Protein AF-A0A8T4AD74-F1 (afdb_monomer)

pLDDT: mean 77.83, std 18.85, range [31.7, 95.56]

Radius of gyration: 23.39 Å; Cα contacts (8 Å, |Δi|>4): 147; chains: 1; bounding box: 51×57×56 Å

Secondary structure (DSSP, 8-state):
-HHHHTT----S----S--HHHHHHHHHHHHHHHHT-----------S----------S-HHHHHHHHHHHHHHHHHHHHTT--HHHHHHHHHHHHGGGGGS-HHHHHHHHHHHHHHHHTS--PPTT--HHHHHHHHHHHHHHHHHHHHHHHHT--HHHHHHHHTT---TTTTTGGGHHHHHHTT--HHHHHHHHHHHHSS---HHHHHHHHHHHHHHHHHTT--PPPPP-

Structure (mmCIF, N/CA/C/O backbone):
data_AF-A0A8T4AD74-F1
#
_entry.id   AF-A0A8T4AD74-F1
#
loop_
_atom_site.group_PDB
_atom_site.id
_atom_site.type_symbol
_atom_site.label_atom_id
_atom_site.label_alt_id
_atom_site.label_comp_id
_atom_site.label_asym_id
_atom_site.label_entity_id
_atom_site.label_seq_id
_atom_site.pdbx_PDB_ins_code
_atom_site.Cartn_x
_atom_site.Cartn_y
_atom_site.Cartn_z
_atom_site.occupancy
_atom_site.B_iso_or_equiv
_atom_site.auth_seq_id
_atom_site.auth_comp_id
_atom_site.auth_asym_id
_atom_site.auth_atom_id
_atom_site.pdbx_PDB_model_num
ATOM 1 N N . GLU A 1 1 ? 3.133 35.027 -11.713 1.00 46.38 1 GLU A N 1
ATOM 2 C CA . GLU A 1 1 ? 3.430 36.455 -11.428 1.00 46.38 1 GLU A CA 1
ATOM 3 C C . GLU A 1 1 ? 4.159 36.717 -10.101 1.00 46.38 1 GLU A C 1
ATOM 5 O O . GLU A 1 1 ? 4.773 37.769 -9.977 1.00 46.38 1 GLU A O 1
ATOM 10 N N . ALA A 1 2 ? 4.200 35.767 -9.154 1.00 42.78 2 ALA A N 1
ATOM 11 C CA . ALA A 1 2 ? 4.891 35.927 -7.865 1.00 42.78 2 ALA A CA 1
ATOM 12 C C . ALA A 1 2 ? 6.411 36.204 -7.962 1.00 42.78 2 ALA A C 1
ATOM 14 O O . ALA A 1 2 ? 6.961 36.901 -7.114 1.00 42.78 2 ALA A O 1
ATOM 15 N N . ALA A 1 3 ? 7.080 35.737 -9.024 1.00 41.03 3 ALA A N 1
ATOM 16 C CA . ALA A 1 3 ? 8.526 35.904 -9.204 1.00 41.03 3 ALA A CA 1
ATOM 17 C C . ALA A 1 3 ? 8.977 37.378 -9.323 1.00 41.03 3 ALA A C 1
ATOM 19 O O . ALA A 1 3 ? 10.024 37.740 -8.801 1.00 41.03 3 ALA A O 1
ATOM 20 N N . LYS A 1 4 ? 8.176 38.270 -9.929 1.00 39.56 4 LYS A N 1
ATOM 21 C CA . LYS A 1 4 ? 8.546 39.696 -10.070 1.00 39.56 4 LYS A CA 1
ATOM 22 C C . LYS A 1 4 ? 8.472 40.481 -8.754 1.00 39.56 4 LYS A C 1
ATOM 24 O O . LYS A 1 4 ? 9.142 41.498 -8.617 1.00 39.56 4 LYS A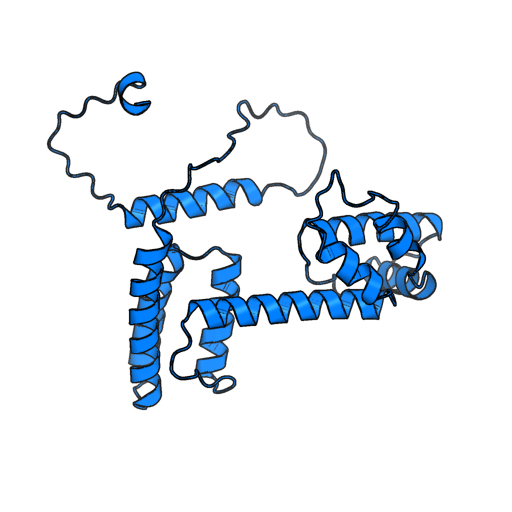 O 1
ATOM 29 N N . ILE A 1 5 ? 7.671 40.022 -7.791 1.00 45.75 5 ILE A N 1
ATOM 30 C CA . ILE A 1 5 ? 7.426 40.728 -6.520 1.00 45.75 5 ILE A CA 1
ATOM 31 C C . ILE A 1 5 ? 8.575 40.497 -5.521 1.00 45.75 5 ILE A C 1
ATOM 33 O O . ILE A 1 5 ? 8.804 41.328 -4.649 1.00 45.75 5 ILE A O 1
ATOM 37 N N . GLN A 1 6 ? 9.360 39.428 -5.694 1.00 48.28 6 GLN A N 1
ATOM 38 C CA . GLN A 1 6 ? 10.541 39.125 -4.871 1.00 48.28 6 GLN A CA 1
ATOM 39 C C . GLN A 1 6 ? 11.859 39.697 -5.430 1.00 48.28 6 GLN A C 1
ATOM 41 O O . GLN A 1 6 ? 12.935 39.319 -4.979 1.00 48.28 6 GLN A O 1
ATOM 46 N N . GLY A 1 7 ? 11.801 40.609 -6.407 1.00 41.56 7 GLY A N 1
ATOM 47 C CA . GLY A 1 7 ? 12.998 41.258 -6.954 1.00 41.56 7 GLY A CA 1
ATOM 48 C C . GLY A 1 7 ? 13.781 40.427 -7.976 1.00 41.56 7 GLY A C 1
ATOM 49 O O . GLY A 1 7 ? 14.888 40.819 -8.338 1.00 41.56 7 GLY A O 1
ATOM 50 N N . PHE A 1 8 ? 13.223 39.322 -8.485 1.00 44.62 8 PHE A N 1
ATOM 51 C CA . PHE A 1 8 ? 13.817 38.619 -9.624 1.00 44.62 8 PHE A CA 1
ATOM 52 C C . PHE A 1 8 ? 13.592 39.415 -10.914 1.00 44.62 8 PHE A C 1
ATOM 54 O O . PHE A 1 8 ? 12.462 39.567 -11.393 1.00 44.62 8 PHE A O 1
ATOM 61 N N . VAL A 1 9 ? 14.689 39.914 -11.481 1.00 46.19 9 VAL A N 1
ATOM 62 C CA . VAL A 1 9 ? 14.738 40.517 -12.814 1.00 46.19 9 VAL A CA 1
ATOM 63 C C . VAL A 1 9 ? 15.226 39.446 -13.787 1.00 46.19 9 VAL A C 1
ATOM 65 O O . VAL A 1 9 ? 16.291 38.870 -13.592 1.00 46.19 9 VAL A O 1
ATOM 68 N N . TRP A 1 10 ? 14.438 39.162 -14.826 1.00 49.66 10 TRP A N 1
ATOM 69 C CA . TRP A 1 10 ? 14.802 38.241 -15.909 1.00 49.66 10 TRP A CA 1
ATOM 70 C C . TRP A 1 10 ? 15.707 38.943 -16.926 1.00 49.66 10 TRP A C 1
ATOM 72 O O . TRP A 1 10 ? 15.357 39.063 -18.093 1.00 49.66 10 TRP A O 1
ATOM 82 N N . GLU A 1 11 ? 16.836 39.469 -16.472 1.00 53.84 11 GLU A N 1
ATOM 83 C CA . GLU A 1 11 ? 17.900 39.940 -17.354 1.00 53.84 11 GLU A CA 1
ATOM 84 C C . GLU A 1 11 ? 19.221 39.461 -16.773 1.00 53.84 11 GLU A C 1
ATOM 86 O O . GLU A 1 11 ? 19.859 40.159 -16.000 1.00 53.84 11 GLU A O 1
ATOM 91 N N . ASP A 1 12 ? 19.563 38.217 -17.092 1.00 45.75 12 ASP A N 1
ATOM 92 C CA . ASP A 1 12 ? 20.937 37.796 -17.331 1.00 45.75 12 ASP A CA 1
ATOM 93 C C . ASP A 1 12 ? 20.904 36.444 -18.049 1.00 45.75 12 ASP A C 1
ATOM 95 O O . ASP A 1 12 ? 20.055 35.592 -17.775 1.00 45.75 12 ASP A O 1
ATOM 99 N N . ASP A 1 13 ? 21.831 36.273 -18.986 1.00 51.53 13 ASP A N 1
ATOM 100 C CA . ASP A 1 13 ? 22.014 35.137 -19.901 1.00 51.53 13 ASP A CA 1
ATOM 101 C C . ASP A 1 13 ? 22.505 33.864 -19.172 1.00 51.53 13 ASP A C 1
ATOM 103 O O . ASP A 1 13 ? 23.358 33.115 -19.644 1.00 51.53 13 ASP A O 1
ATOM 107 N N . ASN A 1 14 ? 21.989 33.622 -17.967 1.00 50.53 14 ASN A N 1
ATOM 108 C CA . ASN A 1 14 ? 22.180 32.389 -17.232 1.00 50.53 14 ASN A CA 1
ATOM 109 C C . ASN A 1 14 ? 21.095 31.419 -17.680 1.00 50.53 14 ASN A C 1
ATOM 111 O O . ASN A 1 14 ? 19.996 31.392 -17.125 1.00 50.53 14 ASN A O 1
ATOM 115 N N . THR A 1 15 ? 21.415 30.595 -18.678 1.00 49.62 15 THR A N 1
ATOM 116 C CA . THR A 1 15 ? 20.691 29.345 -18.918 1.00 49.62 15 THR A CA 1
ATOM 117 C C . THR A 1 15 ? 20.566 28.614 -17.587 1.00 49.62 15 THR A C 1
ATOM 119 O O . THR A 1 15 ? 21.554 28.091 -17.066 1.00 49.62 15 THR A O 1
ATOM 122 N N . LEU A 1 16 ? 19.367 28.627 -17.007 1.00 52.16 16 LEU A N 1
ATOM 123 C CA . LEU A 1 16 ? 19.060 27.854 -15.818 1.00 52.16 16 LEU A CA 1
ATOM 124 C C . LEU A 1 16 ? 19.335 26.394 -16.196 1.00 52.16 16 LEU A C 1
ATOM 126 O O . LEU A 1 16 ? 18.639 25.835 -17.039 1.00 52.16 16 LEU A O 1
ATOM 130 N N . ALA A 1 17 ? 20.368 25.781 -15.616 1.00 57.53 17 ALA A N 1
ATOM 131 C CA . ALA A 1 17 ? 20.692 24.365 -15.822 1.00 57.53 17 ALA A CA 1
ATOM 132 C C . ALA A 1 17 ? 19.705 23.449 -15.067 1.00 57.53 17 ALA A C 1
ATOM 134 O O . ALA A 1 17 ? 20.086 22.436 -14.490 1.00 57.53 17 ALA A O 1
ATOM 135 N N . LEU A 1 18 ? 18.444 23.868 -15.012 1.00 54.75 18 LEU A N 1
ATOM 136 C CA . LEU A 1 18 ? 17.335 23.206 -14.361 1.00 54.75 18 LEU A CA 1
ATOM 137 C C . LEU A 1 18 ? 16.265 23.051 -15.437 1.00 54.75 18 LEU A C 1
ATOM 139 O O . LEU A 1 18 ? 15.569 24.008 -15.779 1.00 54.75 18 LEU A O 1
ATOM 143 N N . ASP A 1 19 ? 16.208 21.862 -16.023 1.00 63.19 19 ASP A N 1
ATOM 144 C CA . ASP A 1 19 ? 15.155 21.525 -16.969 1.00 63.19 19 ASP A CA 1
ATOM 145 C C . ASP A 1 19 ? 13.833 21.236 -16.241 1.00 63.19 19 ASP A C 1
ATOM 147 O O . ASP A 1 19 ? 13.769 21.078 -15.017 1.00 63.19 19 ASP A O 1
ATOM 151 N N . GLU A 1 20 ? 12.750 21.205 -17.014 1.00 54.25 20 GLU A N 1
ATOM 152 C CA . GLU A 1 20 ? 11.393 20.980 -16.514 1.00 54.25 20 GLU A CA 1
ATOM 153 C C . GLU A 1 20 ? 11.278 19.668 -15.722 1.00 54.25 20 GLU A C 1
ATOM 155 O O . GLU A 1 20 ? 10.636 19.633 -14.676 1.00 54.25 20 GLU A O 1
ATOM 160 N N . ASN A 1 21 ? 11.980 18.617 -16.152 1.00 58.69 21 ASN A N 1
ATOM 161 C CA . ASN A 1 21 ? 12.019 17.333 -15.454 1.00 58.69 21 ASN A CA 1
ATOM 162 C C . ASN A 1 21 ? 12.634 17.482 -14.051 1.00 58.69 21 ASN A C 1
ATOM 164 O O . ASN A 1 21 ? 12.034 17.083 -13.054 1.00 58.69 21 ASN A O 1
ATOM 168 N N . THR A 1 22 ? 13.782 18.155 -13.949 1.00 64.75 22 THR A N 1
ATOM 169 C CA . THR A 1 22 ? 14.456 18.411 -12.670 1.00 64.75 22 THR A CA 1
ATOM 170 C C . THR A 1 22 ? 13.554 19.184 -11.703 1.00 64.75 22 THR A C 1
ATOM 172 O O . THR A 1 22 ? 13.490 18.852 -10.518 1.00 64.75 22 THR A O 1
ATOM 175 N N . TYR A 1 23 ? 12.811 20.178 -12.196 1.00 67.31 23 TYR A N 1
ATOM 176 C CA . TYR A 1 23 ? 11.841 20.919 -11.388 1.00 67.31 23 TYR A CA 1
ATOM 177 C C . TYR A 1 23 ? 10.720 20.018 -10.840 1.00 67.31 23 TYR A C 1
ATOM 179 O O . TYR A 1 23 ? 10.415 20.078 -9.648 1.00 67.31 23 TYR A O 1
ATOM 187 N N . LEU A 1 24 ? 10.145 19.148 -11.673 1.00 61.38 24 LEU A N 1
ATOM 188 C CA . LEU A 1 24 ? 9.046 18.253 -11.286 1.00 61.38 24 LEU A CA 1
ATOM 189 C C . LEU A 1 24 ? 9.461 17.219 -10.240 1.00 61.38 24 LEU A C 1
ATOM 191 O O . LEU A 1 24 ? 8.725 16.969 -9.284 1.00 61.38 24 LEU A O 1
ATOM 195 N N . VAL A 1 25 ? 10.661 16.657 -10.379 1.00 67.25 25 VAL A N 1
ATOM 196 C CA . VAL A 1 25 ? 11.224 15.723 -9.396 1.00 67.25 25 VAL A CA 1
ATOM 197 C C . VAL A 1 25 ? 11.365 16.396 -8.033 1.00 67.25 25 VAL A C 1
ATOM 199 O O . VAL A 1 25 ? 10.955 15.831 -7.017 1.00 67.25 25 VAL A O 1
ATOM 202 N N . LEU A 1 26 ? 11.913 17.615 -8.003 1.00 70.75 26 LEU A N 1
ATOM 203 C CA . LEU A 1 26 ? 12.075 18.386 -6.770 1.00 70.75 26 LEU A CA 1
ATOM 204 C C . LEU A 1 26 ? 10.724 18.752 -6.148 1.00 70.75 26 LEU A C 1
ATOM 206 O O . LEU A 1 26 ? 10.564 18.637 -4.934 1.00 70.75 26 LEU A O 1
ATOM 210 N N . ALA A 1 27 ? 9.745 19.130 -6.969 1.00 65.00 27 ALA A N 1
ATOM 211 C CA . ALA A 1 27 ? 8.388 19.437 -6.537 1.00 65.00 27 ALA A CA 1
ATOM 212 C C . ALA A 1 27 ? 7.699 18.218 -5.888 1.00 65.00 27 ALA A C 1
ATOM 214 O O . ALA A 1 27 ? 7.099 18.343 -4.818 1.00 65.00 27 ALA A O 1
ATOM 215 N N . LEU A 1 28 ? 7.853 17.024 -6.475 1.00 62.91 28 LEU A N 1
ATOM 216 C CA . LEU A 1 28 ? 7.339 15.777 -5.904 1.00 62.91 28 LEU A CA 1
ATOM 217 C C . LEU A 1 28 ? 8.012 15.442 -4.564 1.00 62.91 28 LEU A C 1
ATOM 219 O O . LEU A 1 28 ? 7.310 15.171 -3.593 1.00 62.91 28 LEU A O 1
ATOM 223 N N . ARG A 1 29 ? 9.351 15.517 -4.470 1.00 77.00 29 ARG A N 1
ATOM 224 C CA . ARG A 1 29 ? 10.061 15.272 -3.196 1.00 77.00 29 ARG A CA 1
ATOM 225 C C . ARG A 1 29 ? 9.669 16.271 -2.118 1.00 77.00 29 ARG A C 1
ATOM 227 O O . ARG A 1 29 ? 9.511 15.891 -0.964 1.00 77.00 29 ARG A O 1
ATOM 234 N N . TYR A 1 30 ? 9.498 17.538 -2.486 1.00 65.00 30 TYR A N 1
ATOM 235 C CA . TYR A 1 30 ? 9.069 18.575 -1.556 1.00 65.00 30 TYR A CA 1
ATOM 236 C C . TYR A 1 30 ? 7.681 18.278 -0.972 1.00 65.00 30 TYR A C 1
ATOM 238 O O . TYR A 1 30 ? 7.494 18.387 0.238 1.00 65.00 30 TYR A O 1
ATOM 246 N N . LYS A 1 31 ? 6.736 17.810 -1.799 1.00 63.78 31 LYS A N 1
ATOM 247 C CA . LYS A 1 31 ? 5.416 17.359 -1.333 1.00 63.78 31 LYS A CA 1
ATOM 248 C C . LYS A 1 31 ? 5.515 16.193 -0.343 1.00 63.78 31 LYS A C 1
ATOM 250 O O . LYS A 1 31 ? 4.767 16.146 0.628 1.00 63.78 31 LYS A O 1
ATOM 255 N N . GLU A 1 32 ? 6.445 15.268 -0.565 1.00 63.06 32 GLU A N 1
ATOM 256 C CA . GLU A 1 32 ? 6.659 14.123 0.329 1.00 63.06 32 GLU A CA 1
ATOM 257 C C . GLU A 1 32 ? 7.254 14.528 1.689 1.00 63.06 32 GLU A C 1
ATOM 259 O O . GLU A 1 32 ? 6.904 13.924 2.704 1.00 63.06 32 GLU A O 1
ATOM 264 N N . LEU A 1 33 ? 8.090 15.574 1.747 1.00 65.81 33 LEU A N 1
ATOM 265 C CA . LEU A 1 33 ? 8.665 16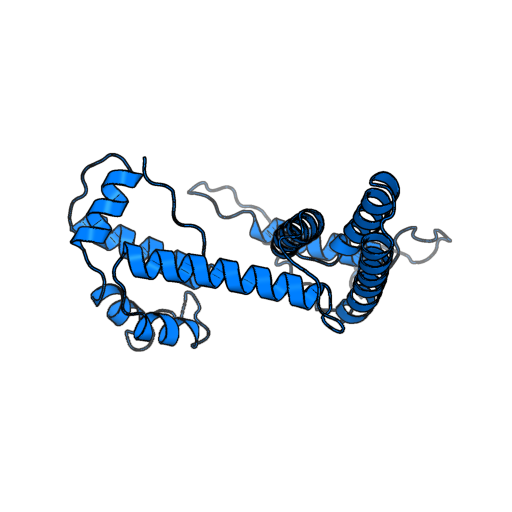.070 3.008 1.00 65.81 33 LEU A CA 1
ATOM 266 C C . LEU A 1 33 ? 7.592 16.540 3.999 1.00 65.81 33 LEU A C 1
ATOM 268 O O . LEU A 1 33 ? 7.720 16.281 5.193 1.00 65.81 33 LEU A O 1
ATOM 272 N N . ALA A 1 34 ? 6.520 17.174 3.515 1.00 55.81 34 ALA A N 1
ATOM 273 C CA . ALA A 1 34 ? 5.415 17.627 4.362 1.00 55.81 34 ALA A CA 1
ATOM 274 C C . ALA A 1 34 ? 4.607 16.460 4.965 1.00 55.81 34 ALA A C 1
ATOM 276 O O . ALA A 1 34 ? 4.060 16.581 6.055 1.00 55.81 34 ALA A O 1
ATOM 277 N N . SER A 1 35 ? 4.568 15.305 4.291 1.00 50.72 35 SER A N 1
ATOM 278 C CA . SER A 1 35 ? 3.833 14.117 4.754 1.00 50.72 35 SER A CA 1
ATOM 279 C C . SER A 1 35 ? 4.595 13.231 5.752 1.00 50.72 35 SER A C 1
ATOM 281 O O . SER A 1 35 ? 4.011 12.312 6.319 1.00 50.72 35 SER A O 1
ATOM 283 N N . GLY A 1 36 ? 5.890 13.485 5.979 1.00 45.19 36 GLY A N 1
ATOM 284 C CA . GLY A 1 36 ? 6.754 12.674 6.849 1.00 45.19 36 GLY A CA 1
ATOM 285 C C . GLY A 1 36 ? 6.837 13.121 8.315 1.00 45.19 36 GLY A C 1
ATOM 286 O O . GLY A 1 36 ? 7.670 12.594 9.046 1.00 45.19 36 GLY A O 1
ATOM 287 N N . GLY A 1 37 ? 6.040 14.110 8.737 1.00 42.47 37 GLY A N 1
ATOM 288 C CA . GLY A 1 37 ? 6.208 14.804 10.023 1.00 42.47 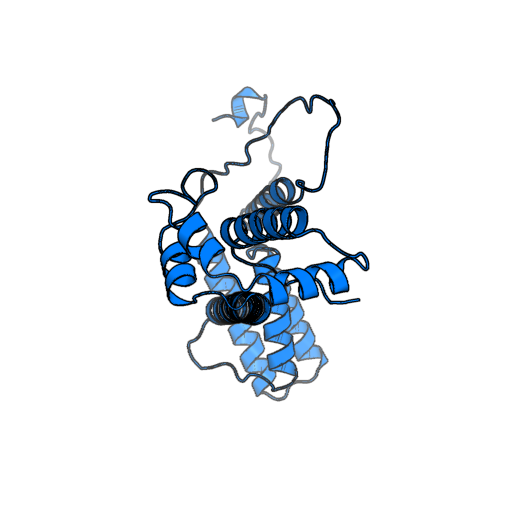37 GLY A CA 1
ATOM 289 C C . GLY A 1 37 ? 5.284 14.397 11.176 1.00 42.47 37 GLY A C 1
ATOM 290 O O . GLY A 1 37 ? 5.443 14.931 12.269 1.00 42.47 37 GLY A O 1
ATOM 291 N N . GLU A 1 38 ? 4.330 13.483 10.996 1.00 46.53 38 GLU A N 1
ATOM 2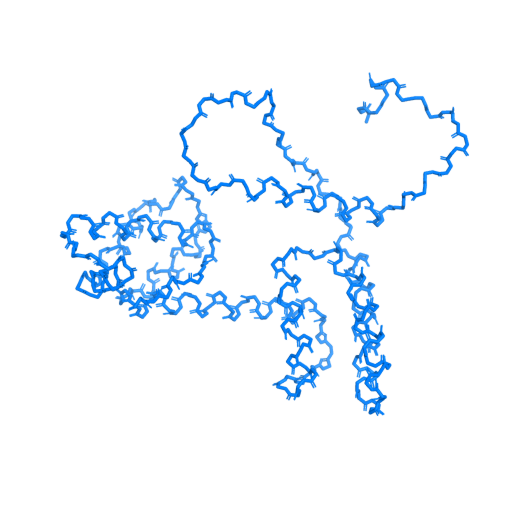92 C CA . GLU A 1 38 ? 3.345 13.178 12.047 1.00 46.53 38 GLU A CA 1
ATOM 293 C C . GLU A 1 38 ? 3.689 11.911 12.849 1.00 46.53 38 GLU A C 1
ATOM 295 O O . GLU A 1 38 ? 2.984 10.904 12.803 1.00 46.53 38 GLU A O 1
ATOM 300 N N . GLU A 1 39 ? 4.760 11.980 13.644 1.00 43.81 39 GLU A N 1
ATOM 301 C CA . GLU A 1 39 ? 4.935 11.116 14.818 1.00 43.81 39 GLU A CA 1
ATOM 302 C C . GLU A 1 39 ? 5.183 11.957 16.084 1.00 43.81 39 GLU A C 1
ATOM 304 O O . GLU A 1 39 ? 6.214 12.599 16.243 1.00 43.81 39 GLU A O 1
ATOM 309 N N . ASN A 1 40 ? 4.220 11.868 17.011 1.00 39.38 40 ASN A N 1
ATOM 310 C CA . ASN A 1 40 ? 4.278 12.196 18.442 1.00 39.38 40 ASN A CA 1
ATOM 311 C C . ASN A 1 40 ? 4.551 13.648 18.901 1.00 39.38 40 ASN A C 1
ATOM 313 O O . ASN A 1 40 ? 5.681 14.065 19.105 1.00 39.38 40 ASN A O 1
ATOM 317 N N . GLY A 1 41 ? 3.471 14.287 19.370 1.00 38.16 41 GLY A N 1
ATOM 318 C CA . GLY A 1 41 ? 3.353 14.629 20.794 1.00 38.16 41 GLY A CA 1
ATOM 319 C C . GLY A 1 41 ? 4.003 15.924 21.296 1.00 38.16 41 GLY A C 1
ATOM 320 O O . GLY A 1 41 ? 5.163 15.935 21.678 1.00 38.16 41 GLY A O 1
ATOM 321 N N . GLY A 1 42 ? 3.160 16.944 21.490 1.00 41.41 42 GLY A N 1
ATOM 322 C CA . GLY A 1 42 ? 3.198 17.843 22.651 1.00 41.41 42 GLY A CA 1
ATOM 323 C C . GLY A 1 42 ? 4.498 18.607 22.911 1.00 41.41 42 GLY A C 1
ATOM 324 O O . GLY A 1 42 ? 5.243 18.269 23.825 1.00 41.41 42 GLY A O 1
ATOM 325 N N . GLY A 1 43 ? 4.683 19.717 22.205 1.00 31.70 43 GLY A N 1
ATOM 326 C CA . GLY A 1 43 ? 5.635 20.761 22.565 1.00 31.70 43 GLY A CA 1
ATOM 327 C C . GLY A 1 43 ? 5.319 22.021 21.774 1.00 31.70 43 GLY A C 1
ATOM 328 O O . GLY A 1 43 ? 5.347 21.996 20.550 1.00 31.70 43 GLY A O 1
ATOM 329 N N . GLU A 1 44 ? 4.961 23.094 22.476 1.00 43.50 44 GLU A N 1
ATOM 330 C CA . GLU A 1 44 ? 4.871 24.444 21.925 1.00 43.50 44 GLU A CA 1
ATOM 331 C C . GLU A 1 44 ? 6.246 24.866 21.386 1.00 43.50 44 GLU A C 1
ATOM 333 O O . GLU A 1 44 ? 7.075 25.380 22.129 1.00 43.50 44 GLU A O 1
ATOM 338 N N . GLU A 1 45 ? 6.486 24.681 20.093 1.00 35.44 45 GLU A N 1
ATOM 339 C CA . GLU A 1 45 ? 7.353 25.575 19.332 1.00 35.44 45 GLU A CA 1
ATOM 340 C C . GLU A 1 45 ? 6.605 25.969 18.063 1.00 35.44 45 GLU A C 1
ATOM 342 O O . GLU A 1 45 ? 6.350 25.164 17.171 1.00 35.44 45 GLU A O 1
ATOM 347 N N . ASP A 1 46 ? 6.182 27.228 18.066 1.00 40.34 46 ASP A N 1
ATOM 348 C CA . ASP A 1 46 ? 5.504 27.947 16.998 1.00 40.34 46 ASP A CA 1
ATOM 349 C C . ASP A 1 46 ? 6.374 27.893 15.729 1.00 40.34 46 ASP A C 1
ATOM 351 O O . ASP A 1 46 ? 7.306 28.683 15.557 1.00 40.34 46 ASP A O 1
ATOM 355 N N . VAL A 1 47 ? 6.135 26.895 14.870 1.00 41.28 47 VAL A N 1
ATOM 356 C CA . VAL A 1 47 ? 6.777 26.812 13.555 1.00 41.28 47 VAL A CA 1
ATOM 357 C C . VAL A 1 47 ? 6.186 27.958 12.726 1.00 41.28 47 VAL A C 1
ATOM 359 O O . VAL A 1 47 ? 4.994 27.913 12.424 1.00 41.28 47 VAL A O 1
ATOM 362 N N . PRO A 1 48 ? 6.953 29.003 12.350 1.00 43.69 48 PRO A N 1
ATOM 363 C CA . PRO A 1 48 ? 6.354 30.293 11.989 1.00 43.69 48 PRO A CA 1
ATOM 364 C C . PRO A 1 48 ? 5.539 30.319 10.690 1.00 43.69 48 PRO A C 1
ATOM 366 O O . PRO A 1 48 ? 4.909 31.334 10.410 1.00 43.69 48 PRO A O 1
ATOM 369 N N . PHE A 1 49 ? 5.546 29.248 9.890 1.00 33.50 49 PHE A N 1
ATOM 370 C CA . PHE A 1 49 ? 4.710 29.128 8.698 1.00 33.50 49 PHE A CA 1
ATOM 371 C C . PHE A 1 49 ? 4.346 27.663 8.438 1.00 33.50 49 PHE A C 1
ATOM 373 O O . PHE A 1 49 ? 5.214 26.850 8.123 1.00 33.50 49 PHE A O 1
ATOM 380 N N . ASP A 1 50 ? 3.052 27.357 8.520 1.00 40.59 50 ASP A N 1
ATOM 381 C CA . ASP A 1 50 ? 2.444 26.164 7.932 1.00 40.59 50 ASP A CA 1
ATOM 382 C C . ASP A 1 50 ? 2.453 26.349 6.405 1.00 40.59 50 ASP A C 1
ATOM 384 O O . ASP A 1 50 ? 1.633 27.078 5.837 1.00 40.59 50 ASP A O 1
ATOM 388 N N . ILE A 1 51 ? 3.488 25.831 5.739 1.00 37.12 51 ILE A N 1
ATOM 389 C CA . ILE A 1 51 ? 3.600 25.927 4.282 1.00 37.12 51 ILE A CA 1
ATOM 390 C C . ILE A 1 51 ? 2.733 24.820 3.682 1.00 37.12 51 ILE A C 1
ATOM 392 O O . ILE A 1 51 ? 3.193 23.698 3.481 1.00 37.12 51 ILE A O 1
ATOM 396 N N . ASP A 1 52 ? 1.478 25.153 3.377 1.00 39.97 52 ASP A N 1
ATOM 397 C CA . ASP A 1 52 ? 0.594 24.308 2.573 1.00 39.97 52 ASP A CA 1
ATOM 398 C C . ASP A 1 52 ? 1.234 24.088 1.191 1.00 39.97 52 ASP A C 1
ATOM 400 O O . ASP A 1 52 ? 1.315 24.989 0.350 1.00 39.97 52 ASP A O 1
ATOM 404 N N . GLY A 1 53 ? 1.748 22.876 0.973 1.00 39.81 53 GLY A N 1
ATOM 405 C CA . GLY A 1 53 ? 2.435 22.440 -0.241 1.00 39.81 53 GLY A CA 1
ATOM 406 C C . GLY A 1 53 ? 1.505 22.218 -1.437 1.00 39.81 53 GLY A C 1
ATOM 407 O O . GLY A 1 53 ? 1.686 21.250 -2.180 1.00 39.81 53 GLY A O 1
ATOM 408 N N . HIS A 1 54 ? 0.507 23.080 -1.642 1.00 36.53 54 HIS A N 1
ATOM 409 C CA . HIS A 1 54 ? -0.363 23.038 -2.814 1.00 36.53 54 HIS A CA 1
ATOM 410 C C . HIS A 1 54 ? 0.379 23.529 -4.064 1.00 36.53 54 HIS A C 1
ATOM 412 O O . HIS A 1 54 ? 0.282 24.679 -4.496 1.00 36.53 54 HIS A O 1
ATOM 418 N N . LEU A 1 55 ? 1.118 22.614 -4.688 1.00 41.56 55 LEU A N 1
ATOM 419 C CA . LEU A 1 55 ? 1.505 22.737 -6.087 1.00 41.56 55 LEU A CA 1
ATOM 420 C C . LEU A 1 55 ? 0.243 22.557 -6.935 1.00 41.56 55 LEU A C 1
ATOM 422 O O . LEU A 1 55 ? -0.372 21.491 -6.933 1.00 41.56 55 LEU A O 1
ATOM 426 N N . THR A 1 56 ? -0.158 23.614 -7.639 1.00 35.19 56 THR A N 1
ATOM 427 C CA . THR A 1 56 ? -1.187 23.526 -8.677 1.00 35.19 56 THR A CA 1
ATOM 428 C C . THR A 1 56 ? -0.675 22.575 -9.757 1.00 35.19 56 THR A C 1
ATOM 430 O O . THR A 1 56 ? 0.367 22.810 -10.363 1.00 35.19 56 THR A O 1
ATOM 433 N N . GLU A 1 57 ? -1.369 21.450 -9.903 1.00 41.22 57 GLU A N 1
ATOM 434 C CA . GLU A 1 57 ? -1.041 20.323 -10.773 1.00 41.22 57 GLU A CA 1
ATOM 435 C C . GLU A 1 57 ? -0.811 20.798 -12.218 1.00 41.22 57 GLU A C 1
ATOM 437 O O . GLU A 1 57 ? -1.745 21.170 -12.927 1.00 41.22 57 GLU A O 1
ATOM 442 N N . ILE A 1 58 ? 0.453 20.827 -12.649 1.00 36.75 58 ILE A N 1
ATOM 443 C CA . ILE A 1 58 ? 0.797 20.889 -14.070 1.00 36.75 58 ILE A CA 1
ATOM 444 C C . ILE A 1 58 ? 0.724 19.442 -14.569 1.00 36.75 58 ILE A C 1
ATOM 446 O O . ILE A 1 58 ? 1.359 18.564 -13.990 1.00 36.75 58 ILE A O 1
ATOM 450 N N . ASP A 1 59 ? -0.067 19.193 -15.614 1.00 39.53 59 ASP A N 1
ATOM 451 C CA . ASP A 1 59 ? -0.304 17.873 -16.223 1.00 39.53 59 ASP A CA 1
ATOM 452 C C . ASP A 1 59 ? 0.950 17.358 -16.968 1.00 39.53 59 ASP A C 1
ATOM 454 O O . ASP A 1 59 ? 1.018 17.315 -18.197 1.00 39.53 59 ASP A O 1
ATOM 458 N N . THR A 1 60 ? 1.999 17.029 -16.207 1.00 46.75 60 THR A N 1
ATOM 459 C CA . THR A 1 60 ? 3.303 16.540 -16.690 1.00 46.75 60 THR A CA 1
ATOM 460 C C . THR A 1 60 ? 3.444 15.018 -16.598 1.00 46.75 60 THR A C 1
ATOM 462 O O . THR A 1 60 ? 4.367 14.434 -17.169 1.00 46.75 60 THR A O 1
ATOM 465 N N . GLY A 1 61 ? 2.479 14.336 -15.968 1.00 55.53 61 GLY A N 1
ATOM 466 C CA . GLY A 1 61 ? 2.529 12.895 -15.705 1.00 55.53 61 GLY A CA 1
ATOM 467 C C . GLY A 1 61 ? 2.580 12.011 -16.958 1.00 55.53 61 GLY A C 1
ATOM 468 O O . GLY A 1 61 ? 3.089 10.889 -16.895 1.00 55.53 61 GLY A O 1
ATOM 469 N N . LYS A 1 62 ? 2.099 12.509 -18.107 1.00 54.88 62 LYS A N 1
ATOM 470 C CA . LYS A 1 62 ? 2.073 11.763 -19.375 1.00 54.88 62 LYS A CA 1
ATOM 471 C C . LYS A 1 62 ? 3.454 11.623 -20.024 1.00 54.88 62 LYS A C 1
ATOM 473 O O . LYS A 1 62 ? 3.792 10.541 -20.494 1.00 54.88 62 LYS A O 1
ATOM 478 N N . ILE A 1 63 ? 4.262 12.685 -20.021 1.00 52.16 63 ILE A N 1
ATOM 479 C CA . ILE A 1 63 ? 5.596 12.679 -20.649 1.00 52.16 63 ILE A CA 1
ATOM 480 C C . ILE A 1 63 ? 6.542 11.759 -19.864 1.00 52.16 63 ILE A C 1
ATOM 482 O O . ILE A 1 63 ? 7.264 10.949 -20.451 1.00 52.16 63 ILE A O 1
ATOM 486 N N . ASP A 1 64 ? 6.459 11.803 -18.534 1.00 68.50 64 ASP A N 1
ATOM 487 C CA . ASP A 1 64 ? 7.241 10.933 -17.658 1.00 68.50 64 ASP A CA 1
ATOM 488 C C . ASP A 1 64 ? 6.817 9.456 -17.760 1.00 68.50 64 ASP A C 1
ATOM 490 O O . ASP A 1 64 ? 7.652 8.558 -17.625 1.00 68.50 64 ASP A O 1
ATOM 494 N N . ALA A 1 65 ? 5.535 9.186 -18.053 1.00 74.56 65 ALA A N 1
ATOM 495 C CA . ALA A 1 65 ? 5.022 7.832 -18.273 1.00 74.56 65 ALA A CA 1
ATOM 496 C C . ALA A 1 65 ? 5.604 7.180 -19.531 1.00 74.56 65 ALA A C 1
ATOM 498 O O . ALA A 1 65 ? 6.094 6.052 -19.462 1.00 74.56 65 ALA A O 1
ATOM 499 N N . ASP A 1 66 ? 5.579 7.890 -20.660 1.00 81.88 66 ASP A N 1
ATOM 500 C CA . ASP A 1 66 ? 6.059 7.363 -21.940 1.00 81.88 66 ASP A CA 1
ATOM 501 C C . ASP A 1 66 ? 7.571 7.091 -21.889 1.00 81.88 66 ASP A C 1
ATOM 503 O O . ASP A 1 66 ? 8.049 6.048 -22.351 1.00 81.88 66 ASP A O 1
ATOM 507 N N . TYR A 1 67 ? 8.335 7.989 -21.253 1.00 83.62 67 TYR A N 1
ATOM 508 C CA . TYR A 1 67 ? 9.770 7.799 -21.054 1.00 83.62 67 TYR A CA 1
ATOM 509 C C . TYR A 1 67 ? 10.073 6.575 -20.178 1.00 83.62 67 TYR A C 1
ATOM 511 O O . TYR A 1 67 ? 10.857 5.712 -20.586 1.00 83.62 67 TYR A O 1
ATOM 519 N N . MET A 1 68 ? 9.426 6.454 -19.015 1.00 88.31 68 MET A N 1
ATOM 520 C CA . MET A 1 68 ? 9.565 5.303 -18.115 1.00 88.31 68 MET A CA 1
ATOM 521 C C . MET A 1 68 ? 9.203 3.991 -18.813 1.00 88.31 68 MET A C 1
ATOM 523 O O . MET A 1 68 ? 9.963 3.022 -18.744 1.00 88.31 68 MET A O 1
ATOM 527 N N . ASN A 1 69 ? 8.092 3.970 -19.553 1.00 89.56 69 ASN A N 1
ATOM 528 C CA . ASN A 1 69 ? 7.658 2.772 -20.257 1.00 89.56 69 ASN A CA 1
ATOM 529 C C . ASN A 1 69 ? 8.645 2.370 -21.363 1.00 89.56 69 ASN A C 1
ATOM 531 O O . ASN A 1 69 ? 8.968 1.195 -21.501 1.00 89.56 69 ASN A O 1
ATOM 535 N N . SER A 1 70 ? 9.230 3.337 -22.079 1.00 89.75 70 SER A N 1
ATOM 536 C CA . SER A 1 70 ? 10.265 3.048 -23.082 1.00 89.75 70 SER A CA 1
ATOM 537 C C . SER A 1 70 ? 11.529 2.409 -22.478 1.00 89.75 70 SER A C 1
ATOM 539 O O . SER A 1 70 ? 12.160 1.545 -23.099 1.00 89.75 70 SER A O 1
ATOM 541 N N . ARG A 1 71 ? 11.911 2.804 -21.251 1.00 90.56 71 ARG A N 1
ATOM 542 C CA . ARG A 1 71 ? 13.026 2.194 -20.508 1.00 90.56 71 ARG A CA 1
ATOM 543 C C . ARG A 1 71 ? 12.671 0.788 -20.044 1.00 90.56 71 ARG A C 1
ATOM 545 O O . ARG A 1 71 ? 13.511 -0.104 -20.161 1.00 90.56 71 ARG A O 1
ATOM 552 N N . PHE A 1 72 ? 11.437 0.586 -19.591 1.00 92.56 72 PHE A N 1
ATOM 553 C CA . PHE A 1 72 ? 10.930 -0.723 -19.204 1.00 92.56 72 PHE A CA 1
ATOM 554 C C . PHE A 1 72 ? 10.888 -1.697 -20.391 1.00 92.56 72 PHE A C 1
ATOM 556 O O . PHE A 1 72 ? 11.445 -2.787 -20.302 1.00 92.56 72 PHE A O 1
ATOM 563 N N . ASP A 1 73 ? 10.378 -1.276 -21.550 1.00 91.62 73 ASP A N 1
ATOM 564 C CA . ASP A 1 73 ? 10.390 -2.086 -22.776 1.00 91.62 73 ASP A CA 1
ATOM 565 C C . ASP A 1 73 ? 11.813 -2.491 -23.183 1.00 91.62 73 ASP A C 1
ATOM 567 O O . ASP A 1 73 ? 12.060 -3.616 -23.629 1.00 91.62 73 ASP A O 1
ATOM 571 N N . LYS A 1 74 ? 12.780 -1.576 -23.031 1.00 90.50 74 LYS A N 1
ATOM 572 C CA . LYS A 1 74 ? 14.194 -1.878 -23.280 1.00 90.50 74 LYS A CA 1
ATOM 573 C C . LYS A 1 74 ? 14.725 -2.917 -22.290 1.00 90.50 74 LYS A C 1
ATOM 575 O O . LYS A 1 74 ? 15.411 -3.841 -22.721 1.00 90.50 74 LYS A O 1
ATOM 580 N N . TYR A 1 75 ? 14.401 -2.786 -21.005 1.00 91.12 75 TYR A N 1
ATOM 581 C CA . TYR A 1 75 ? 14.762 -3.757 -19.970 1.00 91.12 75 TYR A CA 1
ATOM 582 C C . TYR A 1 75 ? 14.227 -5.161 -20.298 1.00 91.12 75 TYR A C 1
ATOM 584 O O . TYR A 1 75 ? 15.005 -6.113 -20.314 1.00 91.12 75 TYR A O 1
ATOM 592 N N . LEU A 1 76 ? 12.950 -5.292 -20.673 1.00 90.00 76 LEU A N 1
ATOM 593 C CA . LEU A 1 76 ? 12.354 -6.585 -21.040 1.00 90.00 76 LEU A CA 1
ATOM 594 C C . LEU A 1 76 ? 13.040 -7.236 -22.252 1.00 90.00 76 LEU A C 1
ATOM 596 O O . LEU A 1 76 ? 13.277 -8.447 -22.272 1.00 90.00 76 LEU A O 1
ATOM 600 N N . LYS A 1 77 ? 13.408 -6.438 -23.262 1.00 89.38 77 LYS A N 1
ATOM 601 C CA . LYS A 1 77 ? 14.152 -6.931 -24.434 1.00 89.38 77 LYS A CA 1
ATOM 602 C C . LYS A 1 77 ? 15.528 -7.473 -24.050 1.00 89.38 77 LYS A C 1
ATOM 604 O O . LYS A 1 77 ? 15.890 -8.557 -24.494 1.00 89.38 77 LYS A O 1
ATOM 609 N N . ILE A 1 78 ? 16.269 -6.753 -23.209 1.00 88.56 78 ILE A N 1
ATOM 610 C CA . ILE A 1 78 ? 17.587 -7.199 -22.735 1.00 88.56 78 ILE A CA 1
ATOM 611 C C . ILE A 1 78 ? 17.457 -8.463 -21.878 1.00 88.56 78 ILE A C 1
ATOM 613 O O . ILE A 1 78 ? 18.165 -9.438 -22.130 1.00 88.56 78 ILE A O 1
ATOM 617 N N . LEU A 1 79 ? 16.489 -8.508 -20.960 1.00 86.19 79 LEU A N 1
ATOM 618 C CA . LEU A 1 79 ? 16.230 -9.683 -20.128 1.00 86.19 79 LEU A CA 1
ATOM 619 C C . LEU A 1 79 ? 15.909 -10.933 -20.967 1.00 86.19 79 LEU A C 1
ATOM 621 O O . LEU A 1 79 ? 16.473 -11.999 -20.735 1.00 86.19 79 LEU A O 1
ATOM 625 N N . SER A 1 80 ? 15.052 -10.799 -21.985 1.00 84.31 80 SER A N 1
ATOM 626 C CA . SER A 1 80 ? 14.680 -11.915 -22.872 1.00 84.31 80 SER A CA 1
ATOM 627 C C . SER A 1 80 ? 15.802 -12.372 -23.811 1.00 84.31 80 SER A C 1
ATOM 629 O O . SER A 1 80 ? 15.821 -13.532 -24.217 1.00 84.31 80 SER A O 1
ATOM 631 N N . SER A 1 81 ? 16.759 -11.496 -24.135 1.00 84.38 81 SER A N 1
ATOM 632 C CA . SER A 1 81 ? 17.914 -11.839 -24.975 1.00 84.38 81 SER A CA 1
ATOM 633 C C . SER A 1 81 ? 18.972 -12.706 -24.278 1.00 84.38 81 SER A C 1
ATOM 635 O O . SER A 1 81 ? 19.918 -13.139 -24.933 1.00 84.38 81 SER A O 1
ATOM 637 N N . GLY A 1 82 ? 18.818 -12.987 -22.976 1.00 77.56 82 GLY A N 1
ATOM 638 C CA . GLY A 1 82 ? 19.813 -13.731 -22.198 1.00 77.56 82 GLY A CA 1
ATOM 639 C C . GLY A 1 82 ? 21.127 -12.963 -22.039 1.00 77.56 82 GLY A C 1
ATOM 640 O O . GLY A 1 82 ? 22.193 -13.577 -21.985 1.00 77.56 82 GLY A O 1
ATOM 641 N N . ALA A 1 83 ? 21.041 -11.630 -22.021 1.00 80.56 83 ALA A N 1
ATOM 642 C CA . ALA A 1 83 ? 22.172 -10.734 -21.837 1.00 80.56 83 ALA A CA 1
ATOM 643 C C . ALA A 1 83 ? 22.905 -10.996 -20.513 1.00 80.56 83 ALA A C 1
ATOM 645 O O . ALA A 1 83 ? 22.367 -11.609 -19.585 1.00 80.56 83 ALA A O 1
ATOM 646 N N . ASP A 1 84 ? 24.147 -10.524 -20.420 1.00 83.69 84 ASP A N 1
ATOM 647 C CA . ASP A 1 84 ? 24.920 -10.682 -19.196 1.00 83.69 84 ASP A CA 1
ATOM 648 C C . ASP A 1 84 ? 24.324 -9.864 -18.031 1.00 83.69 84 ASP A C 1
ATOM 650 O O . ASP A 1 84 ? 23.555 -8.911 -18.199 1.00 83.69 84 ASP A O 1
ATOM 654 N N . ALA A 1 85 ? 24.673 -10.252 -16.801 1.00 82.94 85 ALA A N 1
ATOM 655 C CA . ALA A 1 85 ? 24.152 -9.598 -15.601 1.00 82.94 85 ALA A CA 1
ATOM 656 C C . ALA A 1 85 ? 24.517 -8.101 -15.529 1.00 82.94 85 ALA A C 1
ATOM 658 O O . ALA A 1 85 ? 23.807 -7.321 -14.895 1.00 82.94 85 ALA A O 1
ATOM 659 N N . ILE A 1 86 ? 25.609 -7.693 -16.184 1.00 86.19 86 ILE A N 1
ATOM 660 C CA . ILE A 1 86 ? 26.087 -6.308 -16.204 1.00 86.19 86 ILE A CA 1
ATOM 661 C C . ILE A 1 86 ? 25.162 -5.453 -17.075 1.00 86.19 86 ILE A C 1
ATOM 663 O O . ILE A 1 86 ? 24.762 -4.360 -16.674 1.00 86.19 86 ILE A O 1
ATOM 667 N N . GLU A 1 87 ? 24.783 -5.948 -18.248 1.00 86.56 87 GLU A N 1
ATOM 668 C CA . GLU A 1 87 ? 23.884 -5.270 -19.172 1.00 86.56 87 GLU A CA 1
ATOM 669 C C . GLU A 1 87 ? 22.472 -5.150 -18.590 1.00 86.56 87 GLU A C 1
ATOM 671 O O . GLU A 1 87 ? 21.877 -4.067 -18.630 1.00 86.56 87 GLU A O 1
ATOM 676 N N . ILE A 1 88 ? 21.980 -6.211 -17.940 1.00 85.75 88 ILE A N 1
ATOM 677 C CA . ILE A 1 88 ? 20.716 -6.176 -17.191 1.00 85.75 88 ILE A CA 1
ATOM 678 C C . ILE A 1 88 ? 20.785 -5.094 -16.108 1.00 85.75 88 ILE A C 1
ATOM 680 O O . ILE A 1 88 ? 19.917 -4.219 -16.062 1.00 85.75 88 ILE A O 1
ATOM 684 N N . GLN A 1 89 ? 21.844 -5.072 -15.293 1.00 86.88 89 GLN A N 1
ATOM 685 C CA . GLN A 1 89 ? 21.987 -4.070 -14.236 1.00 86.88 89 GLN A CA 1
ATOM 686 C C . GLN A 1 89 ? 22.057 -2.639 -14.788 1.00 86.88 89 GLN A C 1
ATOM 688 O O . GLN A 1 89 ? 21.454 -1.727 -14.223 1.00 86.88 89 GLN A O 1
ATOM 693 N N . ASN A 1 90 ? 22.736 -2.425 -15.916 1.00 87.69 90 ASN A N 1
ATOM 694 C CA . ASN A 1 90 ? 22.791 -1.118 -16.569 1.00 87.69 90 ASN A CA 1
ATOM 695 C C . ASN A 1 90 ? 21.406 -0.649 -17.032 1.00 87.69 90 ASN A C 1
ATOM 697 O O . ASN A 1 90 ? 21.074 0.530 -16.886 1.00 87.69 90 ASN A O 1
ATOM 701 N N . THR A 1 91 ? 20.575 -1.553 -17.561 1.00 86.75 91 THR A N 1
ATOM 702 C CA . THR A 1 91 ? 19.195 -1.204 -17.933 1.00 86.75 91 THR A CA 1
ATOM 703 C C . THR A 1 91 ? 18.305 -0.912 -16.731 1.00 86.75 91 THR A C 1
ATOM 705 O O . THR A 1 91 ? 17.516 0.027 -16.801 1.00 86.75 91 THR A O 1
ATOM 708 N N . VAL A 1 92 ? 18.483 -1.626 -15.615 1.00 87.44 92 VAL A N 1
ATOM 709 C CA . VAL A 1 92 ? 17.790 -1.330 -14.351 1.00 87.44 92 VAL A CA 1
ATOM 710 C C . VAL A 1 92 ? 18.199 0.039 -13.815 1.00 87.44 92 VAL A C 1
ATOM 712 O O . VAL A 1 92 ? 17.337 0.845 -13.486 1.00 87.44 92 VAL A O 1
ATOM 715 N N . ASN A 1 93 ? 19.492 0.368 -13.824 1.00 87.56 93 ASN A N 1
ATOM 716 C CA . ASN A 1 93 ? 19.971 1.686 -13.398 1.00 87.56 93 ASN A CA 1
ATOM 717 C C . ASN A 1 93 ? 19.383 2.815 -14.263 1.00 87.56 93 ASN A C 1
ATOM 719 O O . ASN A 1 93 ? 18.984 3.856 -13.744 1.00 87.56 93 ASN A O 1
ATOM 723 N N . ALA A 1 94 ? 19.288 2.608 -15.581 1.00 85.38 94 ALA A N 1
ATOM 724 C CA . ALA A 1 94 ? 18.643 3.562 -16.484 1.00 85.38 94 ALA A CA 1
ATOM 725 C C . ALA A 1 94 ? 17.126 3.672 -16.240 1.00 85.38 94 ALA A C 1
ATOM 727 O O . ALA A 1 94 ? 16.554 4.748 -16.405 1.00 85.38 94 ALA A O 1
ATOM 728 N N . LEU A 1 95 ? 16.470 2.579 -15.840 1.00 88.62 95 LEU A N 1
ATOM 729 C CA . LEU A 1 95 ? 15.065 2.583 -15.443 1.00 88.62 95 LEU A CA 1
ATOM 730 C C . LEU A 1 95 ? 14.864 3.320 -14.108 1.00 88.62 95 LEU A C 1
ATOM 732 O O . LEU A 1 95 ? 13.958 4.143 -14.018 1.00 88.62 95 LEU A O 1
ATOM 736 N N . HIS A 1 96 ? 15.749 3.149 -13.122 1.00 86.56 96 HIS A N 1
ATOM 737 C CA . HIS A 1 96 ? 15.711 3.895 -11.856 1.00 86.56 96 HIS A CA 1
ATOM 738 C C . HIS A 1 96 ? 15.816 5.411 -12.053 1.00 86.56 96 HIS A C 1
ATOM 740 O O . HIS A 1 96 ? 15.205 6.166 -11.308 1.00 86.56 96 HIS A O 1
ATOM 746 N N . GLN A 1 97 ? 16.509 5.894 -13.089 1.00 84.25 97 GLN A N 1
ATOM 747 C CA . GLN A 1 97 ? 16.510 7.332 -13.395 1.00 84.25 97 GLN A CA 1
ATOM 748 C C . GLN A 1 97 ? 15.102 7.870 -13.701 1.00 84.25 97 GLN A C 1
ATOM 750 O O . GLN A 1 97 ? 14.818 9.030 -13.426 1.00 84.25 97 GLN A O 1
ATOM 755 N N . SER A 1 98 ? 14.199 7.034 -14.224 1.00 82.62 98 SER A N 1
ATOM 756 C CA . SER A 1 98 ? 12.804 7.422 -14.469 1.00 82.62 98 SER A CA 1
ATOM 757 C C . SER A 1 98 ? 11.916 7.383 -13.215 1.00 82.62 98 SER A C 1
ATOM 759 O O . SER A 1 98 ? 10.832 7.970 -13.214 1.00 82.62 98 SER A O 1
ATOM 761 N N . PHE A 1 99 ? 12.381 6.763 -12.120 1.00 82.69 99 PHE A N 1
ATOM 762 C CA . PHE A 1 99 ? 11.634 6.655 -10.856 1.00 82.69 99 PHE A CA 1
ATOM 763 C C . PHE A 1 99 ? 11.463 7.992 -10.152 1.00 82.69 99 PHE A C 1
ATOM 765 O O . PHE A 1 99 ? 10.659 8.109 -9.230 1.00 82.69 99 PHE A O 1
ATOM 772 N N . ALA A 1 100 ? 12.204 9.006 -10.580 1.00 77.50 100 ALA A N 1
ATOM 773 C CA . ALA A 1 100 ? 12.097 10.347 -10.049 1.00 77.50 100 ALA A CA 1
ATOM 774 C C . ALA A 1 100 ? 10.651 10.895 -10.134 1.00 77.50 100 ALA A C 1
ATOM 776 O O . ALA A 1 100 ? 10.246 11.643 -9.247 1.00 77.50 100 ALA A O 1
ATOM 777 N N . SER A 1 101 ? 9.867 10.423 -11.116 1.00 79.06 101 SER A N 1
ATOM 778 C CA . SER A 1 101 ? 8.436 10.717 -11.325 1.00 79.06 101 SER A CA 1
ATOM 779 C C . SER A 1 101 ? 7.450 9.809 -10.556 1.00 79.06 101 SER A C 1
ATOM 781 O O . SER A 1 101 ? 6.236 9.898 -10.748 1.00 79.06 101 SER A O 1
ATOM 783 N N . LEU A 1 102 ? 7.950 8.892 -9.722 1.00 82.56 102 LEU A N 1
ATOM 784 C CA . LEU A 1 102 ? 7.161 8.007 -8.857 1.00 82.56 102 LEU A CA 1
ATOM 785 C C . LEU A 1 102 ? 7.221 8.494 -7.407 1.00 82.56 102 LEU A C 1
ATOM 787 O O . LEU A 1 102 ? 8.266 8.979 -6.965 1.00 82.56 102 LEU A O 1
ATOM 791 N N . SER A 1 103 ? 6.149 8.289 -6.638 1.00 83.31 103 SER A N 1
ATOM 792 C CA . SER A 1 103 ? 6.202 8.480 -5.181 1.00 83.31 103 SER A CA 1
ATOM 793 C C . SER A 1 103 ? 7.130 7.457 -4.508 1.00 83.31 103 SER A C 1
ATOM 795 O O . SER A 1 103 ? 7.428 6.414 -5.094 1.00 83.31 103 SER A O 1
ATOM 797 N N . GLN A 1 104 ? 7.576 7.699 -3.272 1.00 81.06 104 GLN A N 1
ATOM 798 C CA . GLN A 1 104 ? 8.381 6.718 -2.509 1.00 81.06 104 GLN A CA 1
ATOM 799 C C . GLN A 1 104 ? 7.698 5.351 -2.414 1.00 81.06 104 GLN A C 1
ATOM 801 O O . GLN A 1 104 ? 8.332 4.309 -2.578 1.00 81.06 104 GLN A O 1
ATOM 806 N N . GLU A 1 105 ? 6.387 5.350 -2.161 1.00 80.94 105 GLU A N 1
ATOM 807 C CA . GLU A 1 105 ? 5.607 4.118 -2.080 1.00 80.94 105 GLU A CA 1
ATOM 808 C C . GLU A 1 105 ? 5.638 3.378 -3.425 1.00 80.94 105 GLU A C 1
ATOM 810 O O . GLU A 1 105 ? 5.923 2.183 -3.472 1.00 80.94 105 GLU A O 1
ATOM 815 N N . GLN A 1 106 ? 5.422 4.092 -4.532 1.00 86.00 106 GLN A N 1
ATOM 816 C CA . GLN A 1 106 ? 5.501 3.515 -5.873 1.00 86.00 106 GLN A CA 1
ATOM 817 C C . GLN A 1 106 ? 6.903 2.989 -6.196 1.00 86.00 106 GLN A C 1
ATOM 819 O O . GLN A 1 106 ? 7.015 1.934 -6.813 1.00 86.00 106 GLN A O 1
ATOM 824 N N . GLN A 1 107 ? 7.965 3.667 -5.752 1.00 88.50 107 GLN A N 1
ATOM 825 C CA . GLN A 1 107 ? 9.349 3.208 -5.927 1.00 88.50 107 GLN A CA 1
ATOM 826 C C . GLN A 1 107 ? 9.608 1.896 -5.197 1.00 88.50 107 GLN A C 1
ATOM 828 O O . GLN A 1 107 ? 10.125 0.963 -5.804 1.00 88.50 107 GLN A O 1
ATOM 833 N N . LYS A 1 108 ? 9.153 1.773 -3.942 1.00 90.81 108 LYS A N 1
ATOM 834 C CA . LYS A 1 108 ? 9.235 0.516 -3.183 1.00 90.81 108 LYS A CA 1
ATOM 835 C C . LYS A 1 108 ? 8.612 -0.646 -3.964 1.00 90.81 108 LYS A C 1
ATOM 837 O O . LYS A 1 108 ? 9.215 -1.713 -4.057 1.00 90.81 108 LYS A O 1
ATOM 842 N N . TYR A 1 109 ? 7.415 -0.463 -4.522 1.00 89.38 109 TYR A N 1
ATOM 843 C CA . TYR A 1 109 ? 6.746 -1.526 -5.282 1.00 89.38 109 TYR A CA 1
ATOM 844 C C . TYR A 1 109 ? 7.364 -1.763 -6.661 1.00 89.38 109 TYR A C 1
ATOM 846 O O . TYR A 1 109 ? 7.428 -2.910 -7.099 1.00 89.38 109 TYR A O 1
ATOM 854 N N . ALA A 1 110 ? 7.892 -0.722 -7.303 1.00 92.19 110 ALA A N 1
ATOM 855 C CA . ALA A 1 110 ? 8.671 -0.846 -8.528 1.00 92.19 110 ALA A CA 1
ATOM 856 C C . ALA A 1 110 ? 9.928 -1.709 -8.311 1.00 92.19 110 ALA A C 1
ATOM 858 O O . ALA A 1 110 ? 10.184 -2.626 -9.091 1.00 92.19 110 ALA A O 1
ATOM 859 N N . ASP A 1 111 ? 10.661 -1.485 -7.217 1.00 93.38 111 ASP A N 1
ATOM 860 C CA . ASP A 1 111 ? 11.842 -2.274 -6.846 1.00 93.38 111 ASP A CA 1
ATOM 861 C C . ASP A 1 111 ? 11.496 -3.737 -6.541 1.00 93.38 111 ASP A C 1
ATOM 863 O O . ASP A 1 111 ? 12.226 -4.656 -6.925 1.00 93.38 111 ASP A O 1
ATOM 867 N N . ILE A 1 112 ? 10.379 -3.972 -5.839 1.00 94.00 112 ILE A N 1
ATOM 868 C CA . ILE A 1 112 ? 9.882 -5.327 -5.566 1.00 94.00 112 ILE A CA 1
ATOM 869 C C . ILE A 1 112 ? 9.583 -6.042 -6.885 1.00 94.00 112 ILE A C 1
ATOM 871 O O . ILE A 1 112 ? 10.114 -7.127 -7.112 1.00 94.00 112 ILE A O 1
ATOM 875 N N . PHE A 1 113 ? 8.805 -5.410 -7.764 1.00 94.94 113 PHE A N 1
ATOM 876 C CA . PHE A 1 113 ? 8.449 -5.975 -9.058 1.00 94.94 113 PHE A CA 1
ATOM 877 C C . PHE A 1 113 ? 9.684 -6.306 -9.907 1.00 94.94 113 PHE A C 1
ATOM 879 O O . PHE A 1 113 ? 9.802 -7.421 -10.414 1.00 94.94 113 PHE A O 1
ATOM 886 N N . LEU A 1 114 ? 10.645 -5.383 -10.031 1.00 93.12 114 LEU A N 1
ATOM 887 C CA . LEU A 1 114 ? 11.857 -5.624 -10.820 1.00 93.12 114 LEU A CA 1
ATOM 888 C C . LEU A 1 114 ? 12.661 -6.817 -10.301 1.00 93.12 114 LEU A C 1
ATOM 890 O O . LEU A 1 114 ? 13.126 -7.637 -11.094 1.00 93.12 114 LEU A O 1
ATOM 894 N N . ARG A 1 115 ? 12.796 -6.949 -8.979 1.00 92.44 115 ARG A N 1
ATOM 895 C CA . ARG A 1 115 ? 13.497 -8.078 -8.360 1.00 92.44 115 ARG A CA 1
ATOM 896 C C .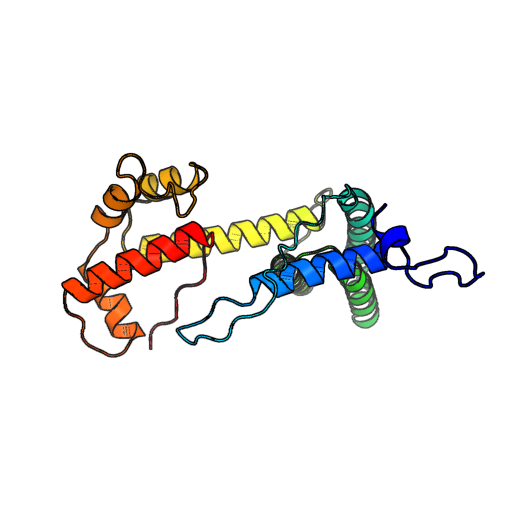 ARG A 1 115 ? 12.777 -9.405 -8.601 1.00 92.44 115 ARG A C 1
ATOM 898 O O . ARG A 1 115 ? 13.441 -10.406 -8.860 1.00 92.44 115 ARG A O 1
ATOM 905 N N . ASP A 1 116 ? 11.452 -9.419 -8.522 1.00 94.19 116 ASP A N 1
ATOM 906 C CA . ASP A 1 116 ? 10.650 -10.623 -8.761 1.00 94.19 116 ASP A CA 1
ATOM 907 C C . ASP A 1 116 ? 10.748 -11.059 -10.235 1.00 94.19 116 ASP A C 1
ATOM 909 O O . ASP A 1 116 ? 10.901 -12.245 -10.529 1.00 94.19 116 ASP A O 1
ATOM 913 N N . VAL A 1 117 ? 10.793 -10.103 -11.171 1.00 92.19 117 VAL A N 1
ATOM 914 C CA . VAL A 1 117 ? 11.073 -10.377 -12.590 1.00 92.19 117 VAL A CA 1
ATOM 915 C C . VAL A 1 117 ? 12.478 -10.956 -12.788 1.00 92.19 117 VAL A C 1
ATOM 917 O O . VAL A 1 117 ? 12.640 -11.936 -13.510 1.00 92.19 117 VAL A O 1
ATOM 920 N N . GLN A 1 118 ? 13.502 -10.405 -12.128 1.00 87.62 118 GLN A N 1
ATOM 921 C CA . GLN A 1 118 ? 14.877 -10.924 -12.215 1.00 87.62 118 GLN A CA 1
ATOM 922 C C . GLN A 1 118 ? 15.023 -12.344 -11.657 1.00 87.62 118 GLN A C 1
ATOM 924 O O . GLN A 1 118 ? 15.844 -13.118 -12.147 1.00 87.62 118 GLN A O 1
ATOM 929 N N . ARG A 1 119 ? 14.243 -12.689 -10.628 1.00 90.00 119 ARG A N 1
ATOM 930 C CA . ARG A 1 119 ? 14.197 -14.040 -10.049 1.00 90.00 119 ARG A CA 1
ATOM 931 C C . ARG A 1 119 ? 13.417 -15.032 -10.910 1.00 90.00 119 ARG A C 1
ATOM 933 O O . ARG A 1 119 ? 13.583 -16.235 -10.731 1.00 90.00 119 ARG A O 1
ATOM 940 N N . GLY A 1 120 ? 12.605 -14.537 -11.844 1.00 89.00 120 GLY A N 1
ATOM 941 C CA . GLY A 1 120 ? 11.678 -15.344 -12.632 1.00 89.00 120 GLY A CA 1
ATOM 942 C C . GLY A 1 120 ? 10.377 -15.677 -11.897 1.00 89.00 120 GLY A C 1
ATOM 943 O O . GLY A 1 120 ? 9.622 -16.519 -12.375 1.00 89.00 120 GLY A O 1
ATOM 944 N N . ASP A 1 121 ? 10.100 -15.016 -10.768 1.00 91.38 121 ASP A N 1
ATOM 945 C CA . ASP A 1 121 ? 8.855 -15.176 -10.006 1.00 91.38 121 ASP A CA 1
ATOM 946 C C . ASP A 1 121 ? 7.665 -14.552 -10.758 1.00 91.38 121 ASP A C 1
ATOM 948 O O . ASP A 1 121 ? 6.528 -15.010 -10.640 1.00 91.38 121 ASP A O 1
ATOM 952 N N . VAL A 1 122 ? 7.935 -13.528 -11.578 1.00 93.06 122 VAL A N 1
ATOM 953 C CA . VAL A 1 122 ? 6.950 -12.861 -12.435 1.00 93.06 122 VAL A CA 1
ATOM 954 C C . VAL A 1 122 ? 7.463 -12.766 -13.865 1.00 93.06 122 VAL A C 1
ATOM 956 O O . VAL A 1 122 ? 8.598 -12.370 -14.115 1.00 93.06 122 VAL A O 1
ATOM 959 N N . THR A 1 123 ? 6.596 -13.096 -14.823 1.00 92.19 123 THR A N 1
ATOM 960 C CA . THR A 1 123 ? 6.851 -12.889 -16.253 1.00 92.19 123 THR A CA 1
ATOM 961 C C . THR A 1 123 ? 5.997 -11.727 -16.754 1.00 92.19 123 THR A C 1
ATOM 963 O O . THR A 1 123 ? 4.771 -11.846 -16.748 1.00 92.19 123 THR A O 1
ATOM 966 N N . PRO A 1 124 ? 6.608 -10.613 -17.191 1.00 91.94 124 PRO A N 1
ATOM 967 C CA . PRO A 1 124 ? 5.872 -9.487 -17.748 1.00 91.94 124 PRO A CA 1
ATOM 968 C C . PRO A 1 124 ? 5.082 -9.874 -19.007 1.00 91.94 124 PRO A C 1
ATOM 970 O O . PRO A 1 124 ? 5.570 -10.570 -19.897 1.00 91.94 124 PRO A O 1
ATOM 973 N N . GLU A 1 125 ? 3.845 -9.407 -19.062 1.00 89.56 125 GLU A N 1
ATOM 974 C CA . GLU A 1 125 ? 2.853 -9.608 -20.105 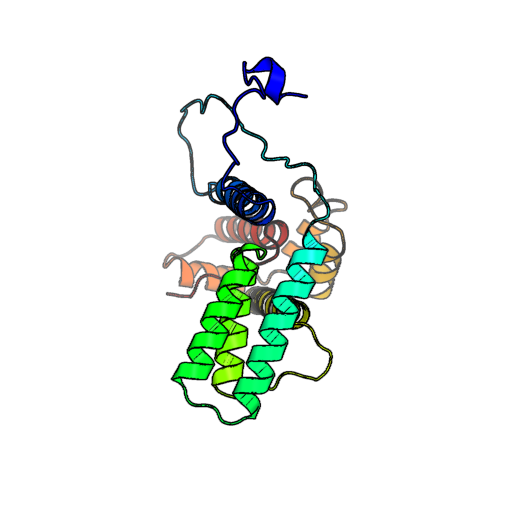1.00 89.56 125 GLU A CA 1
ATOM 975 C C . GLU A 1 125 ? 3.016 -8.546 -21.191 1.00 89.56 125 GLU A C 1
ATOM 977 O O . GLU A 1 125 ? 3.332 -7.382 -20.934 1.00 89.56 125 GLU A O 1
ATOM 982 N N . GLN A 1 126 ? 2.748 -8.937 -22.433 1.00 83.50 126 GLN A N 1
ATOM 983 C CA . GLN A 1 126 ? 2.820 -8.014 -23.553 1.00 83.50 126 GLN A CA 1
ATOM 984 C C . GLN A 1 126 ? 1.703 -6.963 -23.466 1.00 83.50 126 GLN A C 1
ATOM 986 O O . GLN A 1 126 ? 0.525 -7.303 -23.410 1.00 83.50 126 GLN A O 1
ATOM 991 N N . GLY A 1 127 ? 2.075 -5.684 -23.525 1.00 82.62 127 GLY A N 1
ATOM 992 C CA . GLY A 1 127 ? 1.130 -4.565 -23.569 1.00 82.62 127 GLY A CA 1
ATOM 993 C C . GLY A 1 127 ? 0.750 -3.975 -22.209 1.00 82.62 127 GLY A C 1
ATOM 994 O O . GLY A 1 127 ? 0.112 -2.925 -22.198 1.00 82.62 127 GLY A O 1
ATOM 995 N N . LYS A 1 128 ? 1.170 -4.579 -21.088 1.00 88.00 128 LYS A N 1
ATOM 996 C CA . LYS A 1 128 ? 1.104 -3.936 -19.766 1.00 88.00 128 LYS A CA 1
ATOM 997 C C . LYS A 1 128 ? 2.257 -2.952 -19.592 1.00 88.00 128 LYS A C 1
ATOM 999 O O . LYS A 1 128 ? 3.399 -3.254 -19.938 1.00 88.00 128 LYS A O 1
ATOM 1004 N N . THR A 1 129 ? 1.957 -1.785 -19.034 1.00 89.56 129 THR A N 1
ATOM 1005 C CA . THR A 1 129 ? 2.958 -0.756 -18.746 1.00 89.56 129 THR A CA 1
ATOM 1006 C C . THR A 1 129 ? 3.646 -1.004 -17.408 1.00 89.56 129 THR A C 1
ATOM 1008 O O . THR A 1 129 ? 3.137 -1.714 -16.541 1.00 89.56 129 THR A O 1
ATOM 1011 N N . PHE A 1 130 ? 4.793 -0.359 -17.188 1.00 90.81 130 PHE A N 1
ATOM 1012 C CA . PHE A 1 130 ? 5.473 -0.430 -15.890 1.00 90.81 130 PHE A CA 1
ATOM 1013 C C . PHE A 1 130 ? 4.592 0.067 -14.729 1.00 90.81 130 PHE A C 1
ATOM 1015 O O . PHE A 1 130 ? 4.613 -0.496 -13.636 1.00 90.81 130 PHE A O 1
ATOM 1022 N N . ARG A 1 131 ? 3.769 1.096 -14.974 1.00 88.94 131 ARG A N 1
ATOM 1023 C CA . ARG A 1 131 ? 2.843 1.644 -13.972 1.00 88.94 131 ARG A CA 1
ATOM 1024 C C . ARG A 1 131 ? 1.690 0.700 -13.645 1.00 88.94 131 ARG A C 1
ATOM 1026 O O . ARG A 1 131 ? 1.246 0.700 -12.496 1.00 88.94 131 ARG A O 1
ATOM 1033 N N . ASP A 1 132 ? 1.250 -0.119 -14.598 1.00 87.62 132 ASP A N 1
ATOM 1034 C CA . ASP A 1 132 ? 0.239 -1.149 -14.336 1.00 87.62 132 ASP A CA 1
ATOM 1035 C C . ASP A 1 132 ? 0.777 -2.166 -13.325 1.00 87.62 132 ASP A C 1
ATOM 1037 O O . ASP A 1 132 ? 0.115 -2.450 -12.330 1.00 87.62 132 ASP A O 1
ATOM 1041 N N . TYR A 1 133 ? 2.025 -2.615 -13.495 1.00 92.50 133 TYR A N 1
ATOM 1042 C CA . TYR A 1 133 ? 2.676 -3.517 -12.541 1.00 92.50 133 TYR A CA 1
ATOM 1043 C C . TYR A 1 133 ? 2.840 -2.911 -11.152 1.00 92.50 133 TYR A C 1
ATOM 1045 O O . TYR A 1 133 ? 2.523 -3.561 -10.158 1.00 92.50 133 TYR A O 1
ATOM 1053 N N . ILE A 1 134 ? 3.289 -1.657 -11.065 1.00 88.00 134 ILE A N 1
ATOM 1054 C CA . ILE A 1 134 ? 3.387 -0.958 -9.777 1.00 88.00 134 ILE A CA 1
ATOM 1055 C C . ILE A 1 134 ? 2.012 -0.912 -9.094 1.00 88.00 134 ILE A C 1
ATOM 1057 O O . ILE A 1 134 ? 1.903 -1.225 -7.908 1.00 88.00 134 ILE A O 1
ATOM 1061 N N . SER A 1 135 ? 0.962 -0.576 -9.848 1.00 85.19 135 SER A N 1
ATOM 1062 C CA . SER A 1 135 ? -0.410 -0.481 -9.335 1.00 85.19 135 SER A CA 1
ATOM 1063 C C . SER A 1 135 ? -0.952 -1.838 -8.879 1.00 85.19 135 SER A C 1
ATOM 1065 O O . SER A 1 135 ? -1.603 -1.922 -7.836 1.00 85.19 135 SER A O 1
ATOM 1067 N N . GLU A 1 136 ? -0.653 -2.914 -9.611 1.00 85.94 136 GLU A N 1
ATOM 1068 C CA . GLU A 1 136 ? -1.003 -4.283 -9.223 1.00 85.94 136 GLU A CA 1
ATOM 1069 C C . GLU A 1 136 ? -0.319 -4.673 -7.910 1.00 85.94 136 GLU A C 1
ATOM 1071 O O . GLU A 1 136 ? -0.993 -5.103 -6.975 1.00 85.94 136 GLU A O 1
ATOM 1076 N N . TYR A 1 137 ? 0.992 -4.450 -7.787 1.00 90.56 137 TYR A N 1
ATOM 1077 C CA . TYR A 1 137 ? 1.735 -4.735 -6.556 1.00 90.56 137 TYR A CA 1
ATOM 1078 C C . TYR A 1 137 ? 1.228 -3.917 -5.361 1.00 90.56 137 TYR A C 1
ATOM 1080 O O . TYR A 1 137 ? 1.041 -4.472 -4.276 1.00 90.56 137 TYR A O 1
ATOM 1088 N N . GLN A 1 138 ? 0.934 -2.629 -5.562 1.00 83.69 138 GLN A N 1
ATOM 1089 C CA . GLN A 1 138 ? 0.304 -1.776 -4.551 1.00 83.69 138 GLN A CA 1
ATOM 1090 C C . GLN A 1 138 ? -1.055 -2.330 -4.113 1.00 83.69 138 GLN A C 1
ATOM 1092 O O . GLN A 1 138 ? -1.327 -2.438 -2.917 1.00 83.69 138 GLN A O 1
ATOM 1097 N N . SER A 1 139 ? -1.907 -2.703 -5.071 1.00 82.44 139 SER A N 1
ATOM 1098 C CA . SER A 1 139 ? -3.229 -3.263 -4.788 1.00 82.44 139 SER A CA 1
ATOM 1099 C C . SER A 1 139 ? -3.124 -4.589 -4.039 1.00 82.44 139 SER A C 1
ATOM 1101 O O . SER A 1 139 ? -3.811 -4.789 -3.038 1.00 82.44 139 SER A O 1
ATOM 1103 N N . HIS A 1 140 ? -2.228 -5.482 -4.462 1.00 84.12 140 HIS A N 1
ATOM 1104 C CA . HIS A 1 140 ? -1.991 -6.756 -3.792 1.00 84.12 140 HIS A CA 1
ATOM 1105 C C . HIS A 1 140 ? -1.525 -6.571 -2.348 1.00 84.12 140 HIS A C 1
ATOM 1107 O O . HIS A 1 140 ? -2.061 -7.234 -1.459 1.00 84.12 140 HIS A O 1
ATOM 1113 N N . ALA A 1 141 ? -0.593 -5.650 -2.099 1.00 85.12 141 ALA A N 1
ATOM 1114 C CA . ALA A 1 141 ? -0.120 -5.351 -0.753 1.00 85.12 141 ALA A CA 1
ATOM 1115 C C . ALA A 1 141 ? -1.229 -4.764 0.134 1.00 85.12 141 ALA A C 1
ATOM 1117 O O . ALA A 1 141 ? -1.462 -5.272 1.230 1.00 85.12 141 ALA A O 1
ATOM 1118 N N . LYS A 1 142 ? -1.990 -3.777 -0.360 1.00 83.94 142 LYS A N 1
ATOM 1119 C CA . LYS A 1 142 ? -3.129 -3.199 0.378 1.00 83.94 142 LYS A CA 1
ATOM 1120 C C . LYS A 1 142 ? -4.200 -4.242 0.687 1.00 83.94 142 LYS A C 1
ATOM 1122 O O . LYS A 1 142 ? -4.677 -4.338 1.814 1.00 83.94 142 LYS A O 1
ATOM 1127 N N . ASN A 1 143 ? -4.535 -5.088 -0.283 1.00 82.56 143 ASN A N 1
ATOM 1128 C CA . ASN A 1 143 ? -5.488 -6.177 -0.079 1.00 82.56 143 ASN A CA 1
ATOM 1129 C C . ASN A 1 143 ? -4.980 -7.197 0.950 1.00 82.56 143 ASN A C 1
ATOM 1131 O O . ASN A 1 143 ? -5.774 -7.717 1.733 1.00 82.56 143 ASN A O 1
ATOM 1135 N N . ALA A 1 144 ? -3.674 -7.482 0.978 1.00 86.75 144 ALA A N 1
ATOM 1136 C CA . ALA A 1 144 ? -3.077 -8.352 1.987 1.00 86.75 144 ALA A CA 1
ATOM 1137 C C . ALA A 1 144 ? -3.169 -7.740 3.395 1.00 86.75 144 ALA A C 1
ATOM 1139 O O . ALA A 1 144 ? -3.580 -8.434 4.323 1.00 86.75 144 ALA A O 1
ATOM 1140 N N . GLN A 1 145 ? -2.885 -6.442 3.540 1.00 87.38 145 GLN A N 1
ATOM 1141 C CA . GLN A 1 145 ? -3.037 -5.709 4.804 1.00 87.38 145 GLN A CA 1
ATOM 1142 C C . GLN A 1 145 ? -4.484 -5.742 5.306 1.00 87.38 145 GLN A C 1
ATOM 1144 O O . GLN A 1 145 ? -4.736 -6.036 6.475 1.00 87.38 145 GLN A O 1
ATOM 1149 N N . VAL A 1 146 ? -5.453 -5.498 4.415 1.00 87.62 146 VAL A N 1
ATOM 1150 C CA . VAL A 1 146 ? -6.883 -5.577 4.746 1.00 87.62 146 VAL A CA 1
ATOM 1151 C C . VAL A 1 146 ? -7.250 -6.982 5.213 1.00 87.62 146 VAL A C 1
ATOM 1153 O O . VAL A 1 146 ? -7.838 -7.131 6.280 1.00 87.62 146 VAL A O 1
ATOM 1156 N N . ARG A 1 147 ? -6.865 -8.027 4.470 1.00 88.56 147 ARG A N 1
ATOM 1157 C CA . ARG A 1 147 ? -7.140 -9.420 4.861 1.00 88.56 147 ARG A CA 1
ATOM 1158 C C . ARG A 1 147 ? -6.549 -9.755 6.224 1.00 88.56 147 ARG A C 1
ATOM 1160 O O . ARG A 1 147 ? -7.251 -10.316 7.059 1.00 88.56 147 ARG A O 1
ATOM 1167 N N . GLN A 1 148 ? -5.306 -9.351 6.477 1.00 92.56 148 GLN A N 1
ATOM 1168 C CA . GLN A 1 148 ? -4.658 -9.560 7.767 1.00 92.56 148 GLN A CA 1
ATOM 1169 C C . GLN A 1 148 ? -5.449 -8.894 8.904 1.00 92.56 148 GLN A C 1
ATOM 1171 O O . GLN A 1 148 ? -5.696 -9.528 9.930 1.00 92.56 148 GLN A O 1
ATOM 1176 N N . LEU A 1 149 ? -5.903 -7.649 8.720 1.00 92.25 149 LEU A N 1
ATOM 1177 C CA . LEU A 1 149 ? -6.748 -6.955 9.697 1.00 92.25 149 LEU A CA 1
ATOM 1178 C C . LEU A 1 149 ? -8.065 -7.705 9.942 1.00 92.25 149 LEU A C 1
ATOM 1180 O O . LEU A 1 149 ? -8.444 -7.934 11.095 1.00 92.25 149 LEU A O 1
ATOM 1184 N N . LEU A 1 150 ? -8.749 -8.116 8.871 1.00 90.38 150 LEU A N 1
ATOM 1185 C CA . LEU A 1 150 ? -10.012 -8.845 8.965 1.00 90.38 150 LEU A CA 1
ATOM 1186 C C . LEU A 1 150 ? -9.846 -10.172 9.716 1.00 90.38 150 LEU A C 1
ATOM 1188 O O . LEU A 1 150 ? -10.673 -10.499 10.564 1.00 90.38 150 LEU A O 1
ATOM 1192 N N . GLU A 1 151 ? -8.764 -10.907 9.464 1.00 92.62 151 GLU A N 1
ATOM 1193 C CA . GLU A 1 151 ? -8.474 -12.193 10.104 1.00 92.62 151 GLU A CA 1
ATOM 1194 C C . GLU A 1 151 ? -8.103 -12.051 11.587 1.00 92.62 151 GLU A C 1
ATOM 1196 O O . GLU A 1 151 ? -8.642 -12.776 12.438 1.00 92.62 151 GLU A O 1
ATOM 1201 N N . VAL A 1 152 ? -7.213 -11.102 11.907 1.00 93.62 152 VAL A N 1
ATOM 1202 C CA . VAL A 1 152 ? -6.729 -10.857 13.276 1.00 93.62 152 VAL A CA 1
ATOM 1203 C C . VAL A 1 152 ? -7.877 -10.426 14.185 1.00 93.62 152 VAL A C 1
ATOM 1205 O O . VAL A 1 152 ? -7.989 -10.924 15.304 1.00 93.62 152 VAL A O 1
ATOM 1208 N N . PHE A 1 153 ? -8.761 -9.551 13.703 1.00 94.25 153 PHE A N 1
ATOM 1209 C CA . PHE A 1 153 ? -9.849 -8.985 14.507 1.00 94.25 153 PHE A CA 1
ATOM 1210 C C . PHE A 1 153 ? -11.223 -9.628 14.254 1.00 94.25 153 PHE A C 1
ATOM 1212 O O . PHE A 1 153 ? -12.193 -9.255 14.917 1.00 94.25 153 PHE A O 1
ATOM 1219 N N . ALA A 1 154 ? -11.299 -10.609 13.344 1.00 93.94 154 ALA A N 1
ATOM 1220 C CA . ALA A 1 154 ? -12.529 -11.278 12.901 1.00 93.94 154 ALA A CA 1
ATOM 1221 C C . ALA A 1 154 ? -13.640 -10.292 12.498 1.00 93.94 154 ALA A C 1
A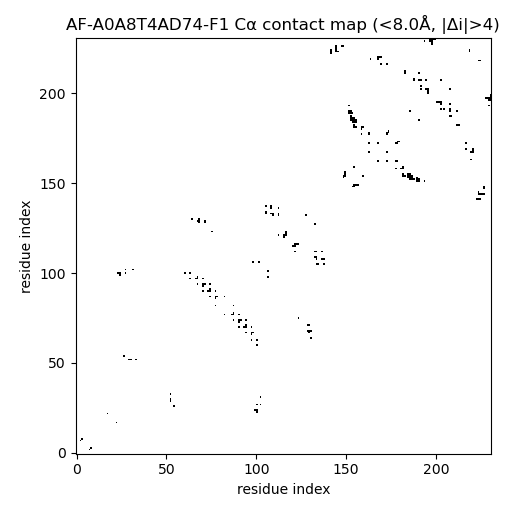TOM 1223 O O . ALA A 1 154 ? -14.791 -10.423 12.908 1.00 93.94 154 ALA A O 1
ATOM 1224 N N . LEU A 1 155 ? -13.262 -9.278 11.725 1.00 92.00 155 LEU A N 1
ATOM 1225 C CA . LEU A 1 155 ? -14.162 -8.218 11.284 1.00 92.00 155 LEU A CA 1
ATOM 1226 C C . LEU A 1 155 ? -15.124 -8.684 10.193 1.00 92.00 155 LEU A C 1
ATOM 1228 O O . LEU A 1 155 ? -14.807 -9.549 9.378 1.00 92.00 155 LEU A O 1
ATOM 1232 N N . ASP A 1 156 ? -16.282 -8.028 10.129 1.00 91.56 156 ASP A N 1
ATOM 1233 C CA . ASP A 1 156 ? -17.196 -8.168 8.998 1.00 91.56 156 ASP A CA 1
ATOM 1234 C C . ASP A 1 156 ? -16.616 -7.476 7.754 1.00 91.56 156 ASP A C 1
ATOM 1236 O O . ASP A 1 156 ? -16.580 -6.245 7.650 1.00 91.56 156 ASP A O 1
ATOM 1240 N N . GLU A 1 157 ? -16.163 -8.293 6.804 1.00 88.56 157 GLU A N 1
ATOM 1241 C CA . GLU A 1 157 ? -15.578 -7.845 5.538 1.00 88.56 157 GLU A CA 1
ATOM 1242 C C . GLU A 1 157 ? -16.547 -6.980 4.717 1.00 88.56 157 GLU A C 1
ATOM 1244 O O . GLU A 1 157 ? -16.138 -5.991 4.108 1.00 88.56 157 GLU A O 1
ATOM 1249 N N . GLY A 1 158 ? -17.843 -7.304 4.726 1.00 88.44 158 GLY A N 1
ATOM 1250 C CA . GLY A 1 158 ? -18.857 -6.560 3.980 1.00 88.44 158 GLY A CA 1
ATOM 1251 C C . GLY A 1 158 ? -18.988 -5.121 4.473 1.00 88.44 158 GLY A C 1
ATOM 1252 O O . GLY A 1 158 ? -18.991 -4.184 3.672 1.00 88.44 158 GLY A O 1
ATOM 1253 N N . LYS A 1 159 ? -19.037 -4.928 5.794 1.00 89.56 159 LYS A N 1
ATOM 1254 C CA . LYS A 1 159 ? -19.066 -3.597 6.417 1.00 89.56 159 LYS A CA 1
ATOM 1255 C C . LYS A 1 159 ? -17.761 -2.839 6.223 1.00 89.56 159 LYS A C 1
ATOM 1257 O O . LYS A 1 159 ? -17.805 -1.632 5.998 1.00 89.56 159 LYS A O 1
ATOM 1262 N N . PHE A 1 160 ? -16.623 -3.526 6.294 1.00 88.62 160 PHE A N 1
ATOM 1263 C CA . PHE A 1 160 ? -15.321 -2.903 6.067 1.00 88.62 160 PHE A CA 1
ATOM 1264 C C . PHE A 1 160 ? -15.204 -2.373 4.630 1.00 88.62 160 PHE A C 1
ATOM 1266 O O . PHE A 1 160 ? -14.901 -1.201 4.420 1.00 88.62 160 PHE A O 1
ATOM 1273 N N . ASN A 1 161 ? -15.557 -3.195 3.639 1.00 84.25 161 ASN A N 1
ATOM 1274 C CA . ASN A 1 161 ? -15.542 -2.808 2.228 1.00 84.25 161 ASN A CA 1
ATOM 1275 C C . ASN A 1 161 ? -16.561 -1.703 1.917 1.00 84.25 161 ASN A C 1
ATOM 1277 O O . ASN A 1 161 ? -16.261 -0.776 1.166 1.00 84.25 161 ASN A O 1
ATOM 1281 N N . ALA A 1 162 ? -17.757 -1.755 2.514 1.00 84.06 162 ALA A N 1
ATOM 1282 C CA . ALA A 1 162 ? -18.744 -0.683 2.382 1.00 84.06 162 ALA A CA 1
ATOM 1283 C C . ALA A 1 162 ? -18.216 0.657 2.916 1.00 84.06 162 ALA A C 1
ATOM 1285 O O . ALA A 1 162 ? -18.512 1.706 2.346 1.00 84.06 162 ALA A O 1
ATOM 1286 N N . LEU A 1 163 ? -17.421 0.616 3.989 1.00 84.12 163 LEU A N 1
ATOM 1287 C CA . LEU A 1 163 ? -16.772 1.791 4.544 1.00 84.12 163 LEU A CA 1
ATOM 1288 C C . LEU A 1 163 ? -15.690 2.313 3.588 1.00 84.12 163 LEU A C 1
ATOM 1290 O O . LEU A 1 163 ? -15.738 3.485 3.236 1.00 84.12 163 LEU A O 1
ATOM 1294 N N . LEU A 1 164 ? -14.791 1.463 3.084 1.00 79.44 164 LEU A N 1
ATOM 1295 C CA . LEU A 1 164 ? -13.740 1.885 2.143 1.00 79.44 164 LEU A CA 1
ATOM 1296 C C . LEU A 1 164 ? -14.285 2.496 0.840 1.00 79.44 164 LEU A C 1
ATOM 1298 O O . LEU A 1 164 ? -13.719 3.457 0.326 1.00 79.44 164 LEU A O 1
ATOM 1302 N N . ASN A 1 165 ? -15.413 1.995 0.334 1.00 77.12 165 ASN A N 1
ATOM 1303 C CA . ASN A 1 165 ? -16.031 2.487 -0.902 1.00 77.12 165 ASN A CA 1
ATOM 1304 C C . ASN A 1 165 ? -16.702 3.867 -0.771 1.00 77.12 165 ASN A C 1
ATOM 1306 O O . ASN A 1 165 ? -17.191 4.407 -1.762 1.00 77.12 165 ASN A O 1
ATOM 1310 N N . ALA A 1 166 ? -16.765 4.439 0.433 1.00 77.56 166 ALA A N 1
ATOM 1311 C CA . ALA A 1 166 ? -17.533 5.647 0.709 1.00 77.56 166 ALA A CA 1
ATOM 1312 C C . ALA A 1 166 ? -16.693 6.937 0.791 1.00 77.56 166 ALA A C 1
ATOM 1314 O O . ALA A 1 166 ? -17.171 7.916 1.363 1.00 77.56 166 ALA A O 1
ATOM 1315 N N . ASN A 1 167 ? -15.474 6.949 0.227 1.00 77.75 167 ASN A N 1
ATOM 1316 C CA . ASN A 1 167 ? -14.546 8.096 0.229 1.00 77.75 167 ASN A CA 1
ATOM 1317 C C . ASN A 1 167 ? -14.385 8.710 1.631 1.00 77.75 167 ASN A C 1
ATOM 1319 O O . ASN A 1 167 ? -14.775 9.849 1.910 1.00 77.75 167 ASN A O 1
ATOM 1323 N N . ILE A 1 168 ? -13.864 7.890 2.540 1.00 83.44 168 ILE A N 1
ATOM 1324 C CA . ILE A 1 168 ? -13.798 8.206 3.961 1.00 83.44 168 ILE A CA 1
ATOM 1325 C C . ILE A 1 168 ? -12.727 9.255 4.256 1.00 83.44 168 ILE A C 1
ATOM 1327 O O . ILE A 1 168 ? -11.622 9.214 3.730 1.00 83.44 168 ILE A O 1
ATOM 1331 N N . THR A 1 169 ? -13.062 10.172 5.155 1.00 85.75 169 THR A N 1
ATOM 1332 C CA . THR A 1 169 ? -12.172 11.161 5.763 1.00 85.75 169 THR A CA 1
ATOM 1333 C C . THR A 1 169 ? -12.336 11.113 7.279 1.00 85.75 169 THR A C 1
ATOM 1335 O O . THR A 1 169 ? -13.334 10.596 7.787 1.00 85.75 169 THR A O 1
ATOM 1338 N N . ALA A 1 170 ? -11.403 11.714 8.020 1.00 84.56 170 ALA A N 1
ATOM 1339 C CA . ALA A 1 170 ? -11.517 11.838 9.476 1.00 84.56 170 ALA A CA 1
ATOM 1340 C C . ALA A 1 170 ? -12.845 12.487 9.918 1.00 84.56 170 ALA A C 1
ATOM 1342 O O . ALA A 1 170 ? -13.412 12.111 10.940 1.00 84.56 170 ALA A O 1
ATOM 1343 N N . ALA A 1 171 ? -13.371 13.423 9.120 1.00 86.44 171 ALA A N 1
ATOM 1344 C CA . ALA A 1 171 ? -14.614 14.128 9.420 1.00 86.44 171 ALA A CA 1
ATOM 1345 C C . ALA A 1 171 ? -15.868 13.272 9.187 1.00 86.44 171 ALA A C 1
ATOM 1347 O O . ALA A 1 171 ? -16.865 13.445 9.885 1.00 86.44 171 ALA A O 1
ATOM 1348 N N . ASN A 1 172 ? -15.832 12.358 8.212 1.00 88.31 172 ASN A N 1
ATOM 1349 C CA . ASN A 1 172 ? -17.019 11.620 7.784 1.00 88.31 172 ASN A CA 1
ATOM 1350 C C . ASN A 1 172 ? -16.999 10.132 8.178 1.00 88.31 172 ASN A C 1
ATOM 1352 O O . ASN A 1 172 ? -18.008 9.451 7.998 1.00 88.31 172 ASN A O 1
ATOM 1356 N N . ILE A 1 173 ? -15.902 9.606 8.732 1.00 88.94 173 ILE A N 1
ATOM 1357 C CA . ILE A 1 173 ? -15.712 8.167 8.984 1.00 88.94 173 ILE A CA 1
ATOM 1358 C C . ILE A 1 173 ? -16.894 7.499 9.688 1.00 88.94 173 ILE A C 1
ATOM 1360 O O . ILE A 1 173 ? -17.283 6.396 9.311 1.00 88.94 173 ILE A O 1
ATOM 1364 N N . ASN A 1 174 ? -17.538 8.191 10.630 1.00 93.38 174 ASN A N 1
ATOM 1365 C CA . ASN A 1 174 ? -18.674 7.663 11.382 1.00 93.38 174 ASN A CA 1
ATOM 1366 C C . ASN A 1 174 ? -20.047 8.231 10.974 1.00 93.38 174 ASN A C 1
ATOM 1368 O O . ASN A 1 174 ? -21.018 8.089 11.719 1.00 93.38 174 ASN A O 1
ATOM 1372 N N . GLU A 1 175 ? -20.176 8.859 9.802 1.00 91.25 175 GLU A N 1
ATOM 1373 C CA . GLU A 1 175 ? -21.498 9.228 9.284 1.00 91.25 175 GLU A CA 1
ATOM 1374 C C . GLU A 1 175 ? -22.414 8.004 9.222 1.00 91.25 175 GLU A C 1
ATOM 1376 O O . GLU A 1 175 ? -22.000 6.897 8.862 1.00 91.25 175 GLU A O 1
ATOM 1381 N N . PHE A 1 176 ? -23.673 8.206 9.610 1.00 89.94 176 PHE A N 1
ATOM 1382 C CA . PHE A 1 176 ? -24.675 7.142 9.711 1.00 89.94 176 PHE A CA 1
ATOM 1383 C C . PHE A 1 176 ? -24.277 5.985 10.652 1.00 89.94 176 PHE A C 1
ATOM 1385 O O . PHE A 1 176 ? -24.860 4.906 10.580 1.00 89.94 176 PHE A O 1
ATOM 1392 N N . GLY A 1 177 ? -23.293 6.188 11.539 1.00 91.44 177 GLY A N 1
ATOM 1393 C CA . GLY A 1 177 ? -22.823 5.179 12.492 1.00 91.44 177 GLY A CA 1
ATOM 1394 C C . GLY A 1 177 ? -22.051 4.020 11.854 1.00 91.44 177 GLY A C 1
ATOM 1395 O O . GLY A 1 177 ? -21.932 2.958 12.466 1.00 91.44 177 GLY A O 1
ATOM 1396 N N . ARG A 1 178 ? -21.555 4.173 10.616 1.00 91.19 178 ARG A N 1
ATOM 1397 C CA . ARG A 1 178 ? -20.904 3.084 9.861 1.00 91.19 178 ARG A CA 1
ATOM 1398 C C . ARG A 1 178 ? -19.643 2.543 10.539 1.00 91.19 178 ARG A C 1
ATOM 1400 O O . ARG A 1 178 ? -19.435 1.330 10.556 1.00 91.19 178 ARG A O 1
ATOM 1407 N N . PHE A 1 179 ? -18.836 3.419 11.136 1.00 93.06 179 PHE A N 1
ATOM 1408 C CA . PHE A 1 179 ? -17.612 3.022 11.827 1.00 93.06 179 PHE A CA 1
ATOM 1409 C C . PHE A 1 179 ? -17.922 2.303 13.142 1.00 93.06 179 PHE A C 1
ATOM 1411 O O . PHE A 1 179 ? -17.360 1.243 13.417 1.00 93.06 179 PHE A O 1
ATOM 1418 N N . ASP A 1 180 ? -18.895 2.792 13.912 1.00 93.69 180 ASP A N 1
ATOM 1419 C CA . ASP A 1 180 ? -19.371 2.083 15.104 1.00 93.69 180 ASP A CA 1
ATOM 1420 C C . ASP A 1 180 ? -19.978 0.716 14.753 1.00 93.69 180 ASP A C 1
ATOM 1422 O O . ASP A 1 180 ? -19.725 -0.280 15.435 1.00 93.69 180 ASP A O 1
ATOM 1426 N N . ALA A 1 181 ? -20.728 0.628 13.651 1.00 93.44 181 ALA A N 1
ATOM 1427 C CA . ALA A 1 181 ? -21.300 -0.624 13.167 1.00 93.44 181 ALA A CA 1
ATOM 1428 C C . ALA A 1 181 ? -20.239 -1.660 12.763 1.00 93.44 181 ALA A C 1
ATOM 1430 O O . ALA A 1 181 ? -20.509 -2.857 12.908 1.00 93.44 181 ALA A O 1
ATOM 1431 N N . LEU A 1 182 ? -19.074 -1.219 12.274 1.00 93.19 182 LEU A N 1
ATOM 1432 C CA . LEU A 1 182 ? -17.903 -2.055 11.998 1.00 93.19 182 LEU A CA 1
ATOM 1433 C C . LEU A 1 182 ? -17.206 -2.472 13.300 1.00 93.19 182 LEU A C 1
ATOM 1435 O O . LEU A 1 182 ? -17.011 -3.665 13.521 1.00 93.19 182 LEU A O 1
ATOM 1439 N N . LYS A 1 183 ? -16.895 -1.531 14.201 1.00 93.81 183 LYS A N 1
ATOM 1440 C CA . LYS A 1 183 ? -16.257 -1.831 15.500 1.00 93.81 183 LYS A CA 1
ATOM 1441 C C . LYS A 1 183 ? -17.055 -2.834 16.330 1.00 93.81 183 LYS A C 1
ATOM 1443 O O . LYS A 1 183 ? -16.480 -3.686 17.001 1.00 93.81 183 LYS A O 1
ATOM 1448 N N . ASN A 1 184 ? -18.383 -2.782 16.251 1.00 94.31 184 ASN A N 1
ATOM 1449 C CA . ASN A 1 184 ? -19.257 -3.735 16.934 1.00 94.31 184 ASN A CA 1
ATOM 1450 C C . ASN A 1 184 ? -19.149 -5.177 16.404 1.00 94.31 184 ASN A C 1
ATOM 1452 O O . ASN A 1 184 ? -19.669 -6.084 17.048 1.00 94.31 184 ASN A O 1
ATOM 1456 N N . THR A 1 185 ? -18.486 -5.404 15.264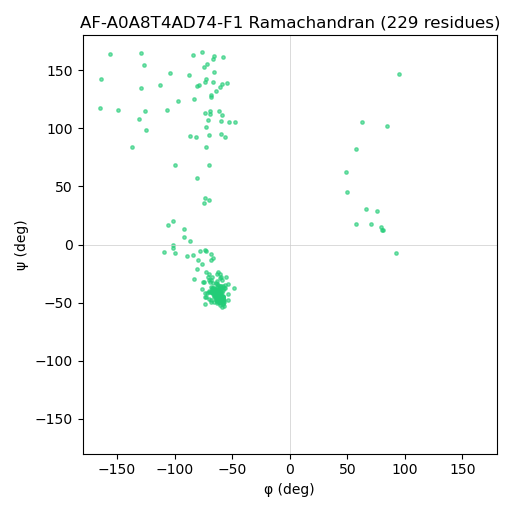 1.00 94.88 185 THR A N 1
ATOM 1457 C CA . THR A 1 185 ? -18.221 -6.751 14.723 1.00 94.88 185 THR A CA 1
ATOM 1458 C C . THR A 1 185 ? -16.923 -7.372 15.226 1.00 94.88 185 THR A C 1
ATOM 1460 O O . THR A 1 185 ? -16.711 -8.558 15.017 1.00 94.88 185 THR A O 1
ATOM 1463 N N . VAL A 1 186 ? -16.078 -6.604 15.921 1.00 95.56 186 VAL A N 1
ATOM 1464 C CA . VAL A 1 186 ? -14.778 -7.083 16.402 1.00 95.56 186 VAL A CA 1
ATOM 1465 C C . VAL A 1 186 ? -14.934 -8.208 17.413 1.00 95.56 186 VAL A C 1
ATOM 1467 O O . VAL A 1 186 ? -15.628 -8.067 18.426 1.00 95.56 186 VAL A O 1
ATOM 1470 N N . ASP A 1 187 ? -14.166 -9.275 17.211 1.00 95.44 187 ASP A N 1
ATOM 1471 C CA . ASP A 1 187 ? -13.919 -10.258 18.255 1.00 95.44 187 ASP A CA 1
ATOM 1472 C C . ASP A 1 187 ? -12.968 -9.666 19.305 1.00 95.44 187 ASP A C 1
ATOM 1474 O O . ASP A 1 187 ? -11.746 -9.599 19.143 1.00 95.44 187 ASP A O 1
ATOM 1478 N N . LYS A 1 188 ? -13.551 -9.225 20.424 1.00 92.88 188 LYS A N 1
ATOM 1479 C CA . LYS A 1 188 ? -12.813 -8.588 21.523 1.00 92.88 188 LYS A CA 1
ATOM 1480 C C . LYS A 1 188 ? -11.802 -9.519 22.189 1.00 92.88 188 LYS A C 1
ATOM 1482 O O . LYS A 1 188 ? -10.837 -9.021 22.767 1.00 92.88 188 LYS A O 1
ATOM 1487 N N . ALA A 1 189 ? -12.004 -10.837 22.140 1.00 93.88 189 ALA A N 1
ATOM 1488 C CA . ALA A 1 189 ? -11.059 -11.790 22.710 1.00 93.88 189 ALA A CA 1
ATOM 1489 C C . ALA A 1 189 ? -9.803 -11.884 21.835 1.00 93.88 189 ALA A C 1
ATOM 1491 O O . ALA A 1 189 ? -8.692 -11.784 22.359 1.00 93.88 189 ALA A O 1
ATOM 1492 N N . LYS A 1 190 ? -9.971 -11.973 20.509 1.00 94.75 190 LYS A N 1
ATOM 1493 C CA . LYS A 1 190 ? -8.843 -11.922 19.566 1.00 94.75 190 LYS A CA 1
ATOM 1494 C C . LYS A 1 190 ? -8.123 -10.580 19.598 1.00 94.75 190 LYS A C 1
ATOM 1496 O O . LYS A 1 190 ? -6.899 -10.555 19.676 1.00 94.75 190 LYS A O 1
ATOM 1501 N N . ALA A 1 191 ? -8.873 -9.477 19.616 1.00 94.25 191 ALA A N 1
ATOM 1502 C CA . ALA A 1 191 ? -8.304 -8.136 19.710 1.00 94.25 191 ALA A CA 1
ATOM 1503 C C . ALA A 1 191 ? -7.448 -7.980 20.973 1.00 94.25 191 ALA A C 1
ATOM 1505 O O . ALA A 1 191 ? -6.314 -7.511 20.908 1.00 94.25 191 ALA A O 1
ATOM 1506 N N . LYS A 1 192 ? -7.972 -8.425 22.124 1.00 94.75 192 LYS A N 1
ATOM 1507 C CA . LYS A 1 192 ? -7.228 -8.427 23.383 1.00 94.75 192 LYS A CA 1
ATOM 1508 C C . LYS A 1 192 ? -5.940 -9.238 23.257 1.00 94.75 192 LYS A C 1
ATOM 1510 O O . LYS A 1 192 ? -4.881 -8.716 23.570 1.00 94.75 192 LYS A O 1
ATOM 1515 N N . HIS A 1 193 ? -6.028 -10.469 22.761 1.00 94.19 193 HIS A N 1
ATOM 1516 C CA . HIS A 1 193 ? -4.867 -11.337 22.586 1.00 94.19 193 HIS A CA 1
ATOM 1517 C C . HIS A 1 193 ? -3.798 -10.712 21.676 1.00 94.19 193 HIS A C 1
ATOM 1519 O O . HIS A 1 193 ? -2.621 -10.728 22.025 1.00 94.19 193 HIS A O 1
ATOM 1525 N N . TYR A 1 194 ? -4.201 -10.124 20.544 1.00 94.44 194 TYR A N 1
ATOM 1526 C CA . TYR A 1 194 ? -3.296 -9.413 19.638 1.00 94.44 194 TYR A CA 1
ATOM 1527 C C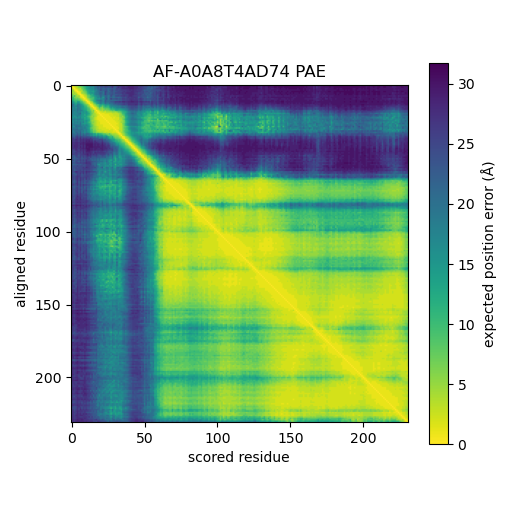 . TYR A 1 194 ? -2.552 -8.284 20.361 1.00 94.44 194 TYR A C 1
ATOM 1529 O O . TYR A 1 194 ? -1.323 -8.255 20.356 1.00 94.44 194 TYR A O 1
ATOM 1537 N N . PHE A 1 195 ? -3.277 -7.388 21.040 1.00 94.94 195 PHE A N 1
ATOM 1538 C CA . PHE A 1 195 ? -2.650 -6.258 21.724 1.00 94.94 195 PHE A CA 1
ATOM 1539 C C . PHE A 1 195 ? -1.790 -6.682 22.920 1.00 94.94 195 PHE A C 1
ATOM 1541 O O . PHE A 1 195 ? -0.730 -6.102 23.120 1.00 94.94 195 PHE A O 1
ATOM 1548 N N . GLU A 1 196 ? -2.196 -7.691 23.695 1.00 94.81 196 GLU A N 1
ATOM 1549 C CA . GLU A 1 196 ? -1.400 -8.185 24.826 1.00 94.81 196 GLU A CA 1
ATOM 1550 C C . GLU A 1 196 ? -0.099 -8.856 24.364 1.00 94.81 196 GLU A C 1
ATOM 1552 O O . GLU A 1 196 ? 0.947 -8.615 24.963 1.00 94.81 196 GLU A O 1
ATOM 1557 N N . GLN A 1 197 ? -0.126 -9.648 23.283 1.00 93.38 197 GLN A N 1
ATOM 1558 C CA . GLN A 1 197 ? 1.096 -10.241 22.722 1.00 93.38 197 GLN A CA 1
ATOM 1559 C C . GLN A 1 197 ? 2.031 -9.187 22.126 1.00 93.38 197 GLN A C 1
ATOM 1561 O O . GLN A 1 197 ? 3.238 -9.229 22.336 1.00 93.38 197 GLN A O 1
ATOM 1566 N N . ARG A 1 198 ? 1.477 -8.218 21.400 1.00 91.81 198 ARG A N 1
ATOM 1567 C CA . ARG A 1 198 ? 2.238 -7.124 20.793 1.00 91.81 198 ARG A CA 1
ATOM 1568 C C . ARG A 1 198 ? 2.869 -6.205 21.843 1.00 91.81 198 ARG A C 1
ATOM 1570 O O . ARG A 1 198 ? 4.044 -5.849 21.751 1.00 91.81 198 ARG A O 1
ATOM 1577 N N . ASP A 1 199 ? 2.106 -5.826 22.866 1.00 89.75 199 ASP A N 1
ATOM 1578 C CA . ASP A 1 199 ? 2.560 -4.867 23.875 1.00 89.75 199 ASP A CA 1
ATOM 1579 C C . ASP A 1 199 ? 3.397 -5.552 24.970 1.00 89.75 199 ASP A C 1
ATOM 1581 O O . ASP A 1 199 ? 4.341 -4.949 25.485 1.00 89.75 199 ASP A O 1
ATOM 1585 N N . GLY A 1 200 ? 3.130 -6.830 25.261 1.00 89.75 200 GLY A N 1
ATOM 1586 C CA . GLY A 1 200 ? 3.758 -7.594 26.343 1.00 89.75 200 GLY A CA 1
ATOM 1587 C C . GLY A 1 200 ? 3.160 -7.307 27.727 1.00 89.75 200 GLY A C 1
ATOM 1588 O O . GLY A 1 200 ? 3.767 -7.648 28.742 1.00 89.75 200 GLY A O 1
ATOM 1589 N N . GLU A 1 201 ? 1.986 -6.672 27.788 1.00 91.06 201 GLU A N 1
ATOM 1590 C CA . GLU A 1 201 ? 1.256 -6.367 29.023 1.00 91.06 201 GLU A CA 1
ATOM 1591 C C . GLU A 1 201 ? -0.180 -6.890 28.963 1.00 91.06 201 GLU A C 1
ATOM 1593 O O . GLU A 1 201 ? -0.754 -7.008 27.884 1.00 91.06 201 GLU A O 1
ATOM 1598 N N . SER A 1 202 ? -0.790 -7.171 30.121 1.00 91.69 202 SER A N 1
ATOM 1599 C CA . SER A 1 202 ? -2.218 -7.500 30.153 1.00 91.69 202 SER A CA 1
ATOM 1600 C C . SER A 1 202 ? -3.081 -6.238 30.092 1.00 91.69 202 SER A C 1
ATOM 1602 O O . SER A 1 202 ? -2.836 -5.252 30.791 1.00 91.69 202 SER A O 1
ATOM 1604 N N . LEU A 1 203 ? -4.137 -6.284 29.283 1.00 92.12 203 LEU A N 1
ATOM 1605 C CA . LEU A 1 203 ? -4.998 -5.152 28.982 1.00 92.12 203 LEU A CA 1
ATOM 1606 C C . LEU A 1 203 ? -6.403 -5.347 29.559 1.00 92.12 203 LEU A C 1
ATOM 1608 O O . LEU A 1 203 ? -7.029 -6.410 29.461 1.00 92.12 203 LEU A O 1
ATOM 1612 N N . SER A 1 204 ? -6.936 -4.271 30.140 1.00 93.81 204 SER A N 1
ATOM 1613 C CA . SER A 1 204 ? -8.343 -4.209 30.533 1.00 93.81 204 SER A CA 1
ATOM 1614 C C . SER A 1 204 ? -9.238 -4.094 29.297 1.00 93.81 204 SER A C 1
ATOM 1616 O O . SER A 1 204 ? -8.829 -3.565 28.264 1.00 93.81 204 SER A O 1
ATOM 1618 N N . ILE A 1 205 ? -10.499 -4.525 29.408 1.00 90.31 205 ILE A N 1
ATOM 1619 C CA . ILE A 1 205 ? -11.471 -4.451 28.300 1.00 90.31 205 ILE A CA 1
ATOM 1620 C C . ILE A 1 205 ? -11.631 -3.008 27.792 1.00 90.31 205 ILE A C 1
ATOM 1622 O O . ILE A 1 205 ? -11.748 -2.783 26.591 1.00 90.31 205 ILE A O 1
ATOM 1626 N N . PHE A 1 206 ? -11.599 -2.023 28.695 1.00 92.94 206 PHE A N 1
ATOM 1627 C CA . PHE A 1 206 ? -11.674 -0.610 28.328 1.00 92.94 206 PHE A CA 1
ATOM 1628 C C . PHE A 1 206 ? -10.482 -0.178 27.459 1.00 92.94 206 PHE A C 1
ATOM 1630 O O . PHE A 1 206 ? -10.689 0.402 26.396 1.00 92.94 206 PHE A O 1
ATOM 1637 N N . LYS A 1 207 ? -9.249 -0.527 27.863 1.00 93.56 207 LYS A N 1
ATOM 1638 C CA . LYS A 1 207 ? -8.040 -0.238 27.074 1.00 93.56 207 LYS A CA 1
ATOM 1639 C C . LYS A 1 207 ? -8.071 -0.926 25.707 1.00 93.56 207 LYS A C 1
ATOM 1641 O O . LYS A 1 207 ? -7.676 -0.314 24.721 1.00 93.56 207 LYS A O 1
ATOM 1646 N N . VAL A 1 208 ? -8.562 -2.167 25.638 1.00 94.31 208 VAL A N 1
ATOM 1647 C CA . VAL A 1 208 ? -8.716 -2.897 24.368 1.00 94.31 208 VAL A CA 1
ATOM 1648 C C . VAL A 1 208 ? -9.672 -2.159 23.431 1.00 94.31 208 VAL A C 1
ATOM 1650 O O . VAL A 1 208 ? -9.318 -1.932 22.281 1.00 94.31 208 VAL A O 1
ATOM 1653 N N . ASN A 1 209 ? -10.840 -1.717 23.914 1.00 93.38 209 ASN A N 1
ATOM 1654 C CA . ASN A 1 209 ? -11.789 -0.967 23.079 1.00 93.38 209 ASN A CA 1
ATOM 1655 C C . ASN A 1 209 ? -11.189 0.349 22.556 1.00 93.38 209 ASN A C 1
ATOM 1657 O O . ASN A 1 209 ? -11.405 0.688 21.398 1.00 93.38 209 ASN A O 1
ATOM 1661 N N . MET A 1 210 ? -10.417 1.061 23.383 1.00 94.56 210 MET A N 1
ATOM 1662 C CA . MET A 1 210 ? -9.734 2.291 22.970 1.00 94.56 210 MET A CA 1
ATOM 1663 C C . MET A 1 210 ? -8.682 2.017 21.885 1.00 94.56 210 MET A C 1
ATOM 1665 O O . MET A 1 210 ? -8.632 2.721 20.886 1.00 94.56 210 MET A O 1
ATOM 1669 N N . LYS A 1 211 ? -7.882 0.952 22.036 1.00 94.69 211 LYS A N 1
ATOM 1670 C CA . LYS A 1 211 ? -6.890 0.553 21.026 1.00 94.69 211 LYS A CA 1
ATOM 1671 C C . LYS A 1 211 ? -7.526 0.101 19.710 1.00 94.69 211 LYS A C 1
ATOM 1673 O O . LYS A 1 211 ? -6.978 0.409 18.660 1.00 94.69 211 LYS A O 1
ATOM 1678 N N . ILE A 1 212 ? -8.663 -0.601 19.758 1.00 94.56 212 ILE A N 1
ATOM 1679 C CA . ILE A 1 212 ? -9.443 -0.958 18.559 1.00 94.56 212 ILE A CA 1
ATOM 1680 C C . ILE A 1 212 ? -9.847 0.310 17.801 1.00 94.56 212 ILE A C 1
ATOM 1682 O O . ILE A 1 212 ? -9.666 0.379 16.590 1.00 94.56 212 ILE A O 1
ATOM 1686 N N . ASP A 1 213 ? -10.388 1.296 18.521 1.00 94.06 213 ASP A N 1
ATOM 1687 C CA . ASP A 1 213 ? -10.860 2.554 17.943 1.00 94.06 213 ASP A CA 1
ATOM 1688 C C . ASP A 1 213 ? -9.733 3.292 17.212 1.00 94.06 213 ASP A C 1
ATOM 1690 O O . ASP A 1 213 ? -9.842 3.529 16.011 1.00 94.06 213 ASP A O 1
ATOM 1694 N N . THR A 1 214 ? -8.613 3.533 17.903 1.00 94.25 214 THR A N 1
ATOM 1695 C CA . THR A 1 214 ? -7.442 4.206 17.326 1.00 94.25 214 THR A CA 1
ATOM 1696 C C . THR A 1 214 ? -6.860 3.431 16.147 1.00 94.25 214 THR A C 1
ATOM 1698 O O . THR A 1 214 ? -6.693 3.995 15.071 1.00 94.25 214 THR A O 1
ATOM 1701 N N . LEU A 1 215 ? -6.607 2.125 16.311 1.00 94.81 215 LEU A N 1
ATOM 1702 C CA . LEU A 1 215 ? -5.992 1.308 15.264 1.00 94.81 215 LEU A CA 1
ATOM 1703 C C . LEU A 1 215 ? -6.826 1.321 13.983 1.00 94.81 215 LEU A C 1
ATOM 1705 O O . LEU A 1 215 ? -6.277 1.460 12.895 1.00 94.81 215 LEU A O 1
ATOM 1709 N N . PHE A 1 216 ? -8.144 1.152 14.090 1.00 93.12 216 PHE A N 1
ATOM 1710 C CA . PHE A 1 216 ? -8.986 1.047 12.903 1.00 93.12 216 PHE A CA 1
ATOM 1711 C C . PHE A 1 216 ? -9.220 2.393 12.247 1.00 93.12 216 PHE A C 1
ATOM 1713 O O . PHE A 1 216 ? -9.239 2.460 11.020 1.00 93.12 216 PHE A O 1
ATOM 1720 N N . GLN A 1 217 ? -9.392 3.450 13.042 1.00 92.38 217 GLN A N 1
ATOM 1721 C CA . GLN A 1 217 ? -9.484 4.801 12.513 1.00 92.38 217 GLN A CA 1
ATOM 1722 C C . GLN A 1 217 ? -8.226 5.132 11.704 1.00 92.38 217 GLN A C 1
ATOM 1724 O O . GLN A 1 217 ? -8.340 5.526 10.544 1.00 92.38 217 GLN A O 1
ATOM 1729 N N . ASP A 1 218 ? -7.044 4.883 12.269 1.00 91.88 218 ASP A N 1
ATOM 1730 C CA . ASP A 1 218 ? -5.774 5.119 11.587 1.00 91.88 218 ASP A CA 1
ATOM 1731 C C . ASP A 1 218 ? -5.634 4.244 10.341 1.00 91.88 218 ASP A C 1
ATOM 1733 O O . ASP A 1 218 ? -5.256 4.742 9.283 1.00 91.88 218 ASP A O 1
ATOM 1737 N N . PHE A 1 219 ? -5.966 2.953 10.437 1.00 90.75 219 PHE A N 1
ATOM 1738 C CA . PHE A 1 219 ? -5.870 2.021 9.312 1.00 90.75 219 PHE A CA 1
ATOM 1739 C C . PHE A 1 219 ? -6.741 2.463 8.136 1.00 90.75 219 PHE A C 1
ATOM 1741 O O . PHE A 1 219 ? -6.299 2.442 6.990 1.00 90.75 219 PHE A O 1
ATOM 1748 N N . ILE A 1 220 ? -7.971 2.896 8.411 1.00 88.44 220 ILE A N 1
ATOM 1749 C CA . ILE A 1 220 ? -8.907 3.363 7.388 1.00 88.44 220 ILE A CA 1
ATOM 1750 C C . ILE A 1 220 ? -8.430 4.687 6.782 1.00 88.44 220 ILE A C 1
ATOM 1752 O O . ILE A 1 220 ? -8.405 4.816 5.561 1.00 88.44 220 ILE A O 1
ATOM 1756 N N . ILE A 1 221 ? -8.050 5.665 7.612 1.00 86.44 221 ILE A N 1
ATOM 1757 C CA . ILE A 1 221 ? -7.680 7.013 7.151 1.00 86.44 221 ILE A CA 1
ATOM 1758 C C . ILE A 1 221 ? -6.367 6.992 6.364 1.00 86.44 221 ILE A C 1
ATOM 1760 O O . ILE A 1 221 ? -6.265 7.652 5.333 1.00 86.44 221 ILE A O 1
ATOM 1764 N N . LYS A 1 222 ? -5.376 6.215 6.812 1.00 84.31 222 LYS A N 1
ATOM 1765 C CA . LYS A 1 222 ? -4.076 6.084 6.133 1.00 84.31 222 LYS A CA 1
ATOM 1766 C C . LYS A 1 222 ? -4.126 5.155 4.913 1.00 84.31 222 LYS A C 1
ATOM 1768 O O . LYS A 1 222 ? -3.144 5.059 4.186 1.00 84.31 222 LYS A O 1
ATOM 1773 N N . GLY A 1 223 ? -5.261 4.495 4.659 1.00 78.62 223 GLY A N 1
ATOM 1774 C CA . GLY A 1 223 ? -5.446 3.628 3.492 1.00 78.62 223 GLY A CA 1
ATOM 1775 C C . GLY A 1 223 ? -4.755 2.263 3.600 1.00 78.62 223 GLY A C 1
ATOM 1776 O O . GLY A 1 223 ? -4.396 1.687 2.572 1.00 78.62 223 GLY A O 1
ATOM 1777 N N . GLY A 1 224 ? -4.604 1.754 4.826 1.00 84.69 224 GLY A N 1
ATOM 1778 C CA . GLY A 1 224 ? -3.972 0.476 5.155 1.00 84.69 224 GLY A CA 1
ATOM 1779 C C . GLY A 1 224 ? -2.491 0.595 5.524 1.00 84.69 224 GLY A C 1
ATOM 1780 O O . GLY A 1 224 ? -1.767 1.450 5.020 1.00 84.69 224 GLY A O 1
ATOM 1781 N N . PHE A 1 225 ? -2.043 -0.270 6.432 1.00 87.06 225 PHE A N 1
ATOM 1782 C CA . PHE A 1 225 ? -0.633 -0.455 6.777 1.00 87.06 225 PHE A CA 1
ATOM 1783 C C . PHE A 1 225 ? -0.399 -1.852 7.356 1.00 87.06 225 PHE A C 1
ATOM 1785 O O . PHE A 1 225 ? -1.340 -2.542 7.751 1.00 87.06 225 PHE A O 1
ATOM 1792 N N . ASP A 1 226 ? 0.862 -2.273 7.406 1.00 89.56 226 ASP A N 1
ATOM 1793 C CA . ASP A 1 226 ? 1.234 -3.567 7.972 1.00 89.56 226 ASP A CA 1
ATOM 1794 C C . ASP A 1 226 ? 0.991 -3.571 9.487 1.00 89.56 226 ASP A C 1
ATOM 1796 O O . ASP A 1 226 ? 1.439 -2.674 10.205 1.00 89.56 226 ASP A O 1
ATOM 1800 N N . LEU A 1 227 ? 0.277 -4.584 9.985 1.00 91.00 227 LEU A N 1
ATOM 1801 C CA . LEU A 1 227 ? 0.080 -4.742 11.423 1.00 91.00 227 LEU A CA 1
ATOM 1802 C C . LEU A 1 227 ? 1.406 -5.077 12.106 1.00 91.00 227 LEU A C 1
ATOM 1804 O O . LEU A 1 227 ? 2.183 -5.893 11.608 1.00 91.00 227 LEU A O 1
ATOM 1808 N N . GLU A 1 228 ? 1.631 -4.490 13.281 1.00 88.50 228 GLU A N 1
ATOM 1809 C CA . GLU A 1 228 ? 2.858 -4.731 14.036 1.00 88.50 228 GLU A CA 1
ATOM 1810 C C . GLU A 1 228 ? 3.018 -6.226 14.363 1.00 88.50 228 GLU A C 1
ATOM 1812 O O . GLU A 1 228 ? 2.034 -6.885 14.739 1.00 88.50 228 GLU A O 1
ATOM 1817 N N . PRO A 1 229 ? 4.247 -6.760 14.236 1.00 82.62 229 PRO A N 1
ATOM 1818 C CA . PRO A 1 229 ? 4.530 -8.150 14.544 1.00 82.62 229 PRO A CA 1
ATOM 1819 C C . PRO A 1 229 ? 4.343 -8.425 16.040 1.00 82.62 229 PRO A C 1
ATOM 1821 O O . PRO A 1 229 ? 4.577 -7.571 16.896 1.00 82.62 229 PRO A O 1
ATOM 1824 N N . LEU A 1 230 ? 3.926 -9.650 16.348 1.00 85.62 230 LEU A N 1
ATOM 1825 C CA . LEU A 1 230 ? 3.767 -10.132 17.719 1.00 85.62 230 LEU A CA 1
ATOM 1826 C C . LEU A 1 230 ? 5.153 -10.372 18.342 1.00 85.62 230 LEU A C 1
ATOM 1828 O O . LEU A 1 230 ? 6.066 -10.807 17.635 1.00 85.62 230 LEU A O 1
ATOM 1832 N N . LYS A 1 231 ? 5.309 -10.062 19.635 1.00 72.69 231 LYS A N 1
ATOM 1833 C CA . LYS A 1 231 ? 6.559 -10.279 20.381 1.00 72.69 231 LYS A CA 1
ATOM 1834 C C . LYS A 1 231 ? 6.727 -11.725 20.836 1.00 72.69 231 LYS A C 1
ATOM 1836 O O . LYS A 1 231 ? 5.701 -12.395 21.088 1.00 72.69 231 LYS A O 1
#

Foldseek 3Di:
DVCVVVPDDPDDPPPPPQDPLNVLLVLLVVVVVLVPPDDDDDDDDPPPDPPPSDDPDDPPLVVLQVLLQVLVVVLLVCVVVVHDPVVNVVSVVVSVVSCSSPHPLLVVQLVVQSVCVVVVVDDDDPPDGSVNSSVVSVVVVLVVQVVVVCVQFVWDPVLVVVQLVPPDAPVCSCPVHSVVVGLVRGPLVSLQVQCCQAVVHHDDSVRSSVCSSVVVSCCSNVSGDHDHDGD

Mean predicted aligned error: 12.97 Å

Sequence (231 aa):
EAAKIQGFVWEDDNTLALDENTYLVLALRYKELASGGEENGGGEEDVPFDIDGHLTEIDTGKIDADYMNSRFDKYLKILSSGADAIEIQNTVNALHQSFASLSQEQQKYADIFLRDVQRGDVTPEQGKTFRDYISEYQSHAKNAQVRQLLEVFALDEGKFNALLNANITAANINEFGRFDALKNTVDKAKAKHYFEQRDGESLSIFKVNMKIDTLFQDFIIKGGFDLEPLK

Solvent-accessible surface area (backbone atoms only — not comparable to full-atom values): 13874 Å² total; per-residue (Å²): 121,73,60,60,78,75,70,58,71,98,78,70,96,67,78,70,94,62,52,73,66,59,52,51,33,52,53,52,52,55,49,50,58,72,71,71,68,88,74,82,83,91,74,98,67,87,69,94,68,87,74,79,72,78,71,80,83,71,93,55,69,64,66,54,45,56,54,39,34,55,38,45,55,50,37,54,54,43,60,74,67,67,57,57,74,64,59,49,48,52,36,50,54,60,36,56,66,46,44,56,82,42,55,72,71,49,44,55,33,41,56,52,51,55,51,34,39,75,73,62,78,42,80,89,60,91,89,67,50,62,64,55,52,28,50,50,48,48,49,53,50,43,51,48,32,49,50,51,52,33,65,58,27,52,40,52,61,68,55,50,51,58,48,66,74,61,76,63,41,92,89,50,50,52,58,95,45,52,43,59,60,40,61,73,41,44,38,63,67,46,42,41,52,51,50,26,41,47,70,71,48,90,74,53,72,66,58,41,55,52,51,52,51,54,53,49,53,49,34,62,66,68,66,50,60,82,76,82,72,71,107